Protein AF-A0A223N2Q9-F1 (afdb_monomer)

Nearest PDB structures (foldseek):
  8hvj-assembly1_B-2  TM=3.107E-01  e=7.982E-01  Escherichia coli K-12
  9crw-assembly1_H  TM=2.258E-01  e=4.228E+00  Candida albicans

pLDDT: mean 88.9, std 12.84, range [45.03, 98.38]

Mean predicted aligned error: 8.82 Å

Organism: NCBI:txid2025808

Secondary structure (DSSP, 8-state):
-HHHHHHTT-S-------------PPPP--HHHHHHHHHHHHHHHHHHHHT--HHHHHHHHHHHHHHHHHHHHHHHHHTTT-TTGGGS-HHHHHHHHHHHHHHS--SSHHHHHHHHTTHHHHHHHHHHHHHHHH-TT--S--GGG-HHHHHHHHHH-HHHHHHTGGG---HHHHHHHHHHHHHHHHHHHHHHHHTTS--

Structure (mmCIF, N/CA/C/O backbone):
data_AF-A0A223N2Q9-F1
#
_entry.id   AF-A0A223N2Q9-F1
#
loop_
_atom_site.group_PDB
_atom_site.id
_atom_site.type_symbol
_atom_site.label_atom_id
_atom_site.label_alt_id
_atom_site.label_comp_id
_atom_site.label_asym_id
_atom_site.label_entity_id
_atom_site.label_seq_id
_atom_site.pdbx_PDB_ins_code
_atom_site.Cartn_x
_atom_site.Cartn_y
_atom_site.Cartn_z
_atom_site.occupancy
_atom_site.B_iso_or_equiv
_atom_site.auth_seq_id
_atom_site.auth_comp_id
_atom_site.auth_asym_id
_atom_site.auth_atom_id
_atom_site.pdbx_PDB_model_num
ATOM 1 N N . MET A 1 1 ? -23.444 23.560 -6.588 1.00 45.22 1 MET A N 1
ATOM 2 C CA . MET A 1 1 ? -24.417 22.911 -7.496 1.00 45.22 1 MET A CA 1
ATOM 3 C C . MET A 1 1 ? -23.926 21.561 -8.030 1.00 45.22 1 MET A C 1
ATOM 5 O O . MET A 1 1 ? -24.665 20.594 -7.907 1.00 45.22 1 MET A O 1
ATOM 9 N N . GLU A 1 2 ? -22.678 21.431 -8.502 1.00 48.25 2 GLU A N 1
ATOM 10 C CA . GLU A 1 2 ? -22.107 20.150 -8.992 1.00 48.25 2 GLU A CA 1
ATOM 11 C C . GLU A 1 2 ? -22.189 18.969 -8.005 1.00 48.25 2 GLU A C 1
ATOM 13 O O . GLU A 1 2 ? -22.530 17.854 -8.393 1.00 48.25 2 GLU A O 1
ATOM 18 N N . LYS A 1 3 ? -21.930 19.201 -6.708 1.00 53.66 3 LYS A N 1
ATOM 19 C CA . LYS A 1 3 ? -21.987 18.142 -5.679 1.00 53.66 3 LYS A CA 1
ATOM 20 C C . LYS A 1 3 ? -23.394 17.564 -5.464 1.00 53.66 3 LYS A C 1
ATOM 22 O O . LYS A 1 3 ? -23.512 16.409 -5.071 1.00 53.66 3 LYS A O 1
ATOM 27 N N . LEU A 1 4 ? -24.442 18.350 -5.725 1.00 54.34 4 LEU A N 1
ATOM 28 C CA . LEU A 1 4 ? -25.839 17.909 -5.635 1.00 54.34 4 LEU A CA 1
ATOM 29 C C . LEU A 1 4 ? -26.234 17.101 -6.878 1.00 54.34 4 LEU A C 1
ATOM 31 O O . LEU A 1 4 ? -26.811 16.030 -6.742 1.00 54.34 4 LEU A O 1
ATOM 35 N N . LEU A 1 5 ? -25.823 17.540 -8.070 1.00 52.84 5 LEU A N 1
ATOM 36 C CA . LEU A 1 5 ? -26.114 16.863 -9.342 1.00 52.84 5 LEU A CA 1
ATOM 37 C C . LEU A 1 5 ? -25.435 15.486 -9.467 1.00 52.84 5 LEU A C 1
ATOM 39 O O . LEU A 1 5 ? -26.022 14.557 -10.022 1.00 52.84 5 LEU A O 1
ATOM 43 N N . ASN A 1 6 ? -24.250 15.315 -8.869 1.00 54.44 6 ASN A N 1
ATOM 44 C CA . ASN A 1 6 ? -23.588 14.008 -8.761 1.00 54.44 6 ASN A CA 1
ATOM 45 C C . ASN A 1 6 ? -24.355 13.008 -7.879 1.00 54.44 6 ASN A C 1
ATOM 47 O O . ASN A 1 6 ? -24.295 11.806 -8.128 1.00 54.44 6 ASN A O 1
ATOM 51 N N . LYS A 1 7 ? -25.096 13.484 -6.869 1.00 54.53 7 LYS A N 1
ATOM 52 C CA . LYS A 1 7 ? -25.860 12.629 -5.944 1.00 54.53 7 LYS A CA 1
ATOM 53 C C . LYS A 1 7 ? -27.140 12.066 -6.581 1.00 54.53 7 LYS A C 1
ATOM 55 O O . LYS A 1 7 ? -27.633 11.041 -6.129 1.00 54.53 7 LYS A O 1
ATOM 60 N N . PHE A 1 8 ? -27.631 12.703 -7.647 1.00 57.31 8 PHE A N 1
ATOM 61 C CA . PHE A 1 8 ? -28.830 12.308 -8.398 1.00 57.31 8 PHE A CA 1
ATOM 62 C C . PHE A 1 8 ? -28.525 11.615 -9.742 1.00 57.31 8 PHE A C 1
ATOM 64 O O . PHE A 1 8 ? -29.425 11.431 -10.553 1.00 57.31 8 PHE A O 1
ATOM 71 N N . GLY A 1 9 ? -27.270 11.227 -10.006 1.00 45.97 9 GLY A N 1
ATOM 72 C CA . GLY A 1 9 ? -26.923 10.421 -11.187 1.00 45.97 9 GLY A CA 1
ATOM 73 C C . GLY A 1 9 ? -26.957 11.158 -12.534 1.00 45.97 9 GLY A C 1
ATOM 74 O O . GLY A 1 9 ? -26.926 10.509 -13.576 1.00 45.97 9 GLY A O 1
ATOM 75 N N . TYR A 1 10 ? -26.982 12.498 -12.541 1.00 54.66 10 TYR A N 1
ATOM 76 C CA . TYR A 1 10 ? -27.079 13.298 -13.774 1.00 54.66 10 TYR A CA 1
ATOM 77 C C . TYR A 1 10 ? -25.773 13.402 -14.577 1.00 54.66 10 TYR A C 1
ATOM 79 O O . TYR A 1 10 ? -25.805 13.793 -15.745 1.00 54.66 10 TYR A O 1
ATOM 87 N N . TYR A 1 11 ? -24.626 13.000 -14.019 1.00 45.03 11 TYR A N 1
ATOM 88 C CA . TYR A 1 11 ? -23.431 12.765 -14.829 1.00 45.03 11 TYR A CA 1
ATOM 89 C C . TYR A 1 11 ? -23.514 11.373 -15.448 1.00 45.03 11 TYR A C 1
ATOM 91 O O . TYR A 1 11 ? -23.158 10.365 -14.834 1.00 45.03 11 TYR A O 1
ATOM 99 N N . LYS A 1 12 ? -23.987 11.339 -16.700 1.00 51.25 12 LYS A N 1
ATOM 100 C CA . LYS A 1 12 ? -23.839 10.198 -17.608 1.00 51.25 12 LYS A CA 1
ATOM 101 C C . LYS A 1 12 ? -22.423 9.634 -17.457 1.00 51.25 12 LYS A C 1
ATOM 103 O O . LYS A 1 12 ? -21.447 10.377 -17.583 1.00 51.25 12 LYS A O 1
ATOM 108 N N . ARG A 1 13 ? -22.312 8.319 -17.208 1.00 53.84 13 ARG A N 1
ATOM 109 C CA . ARG A 1 13 ? -21.060 7.567 -17.408 1.00 53.84 13 ARG A CA 1
ATOM 110 C C . ARG A 1 13 ? -20.423 8.083 -18.698 1.00 53.84 13 ARG A C 1
ATOM 112 O O . ARG A 1 13 ? -21.134 8.162 -19.702 1.00 53.84 13 ARG A O 1
ATOM 119 N N . LYS A 1 14 ? -19.130 8.445 -18.671 1.00 54.06 14 LYS A N 1
ATOM 120 C CA . LYS A 1 14 ? -18.395 8.765 -19.905 1.00 54.06 14 LYS A CA 1
ATOM 121 C C . LYS A 1 14 ? -18.756 7.678 -20.923 1.00 54.06 14 LYS A C 1
ATOM 123 O O . LYS A 1 14 ? -18.627 6.501 -20.564 1.00 54.06 14 LYS A O 1
ATOM 128 N N . PRO A 1 15 ? -19.294 8.032 -22.104 1.00 54.19 15 PRO A N 1
ATOM 129 C CA . PRO A 1 15 ? -19.690 7.031 -23.077 1.00 54.19 15 PRO A CA 1
ATOM 130 C C . PRO A 1 15 ? -18.483 6.129 -23.314 1.00 54.19 15 PRO A C 1
ATOM 132 O O . PRO A 1 15 ? -17.364 6.627 -23.477 1.00 54.19 15 PRO A O 1
ATOM 135 N N . LYS A 1 16 ? -18.687 4.806 -23.245 1.00 59.91 16 LYS A N 1
ATOM 136 C CA . LYS A 1 16 ? -17.665 3.868 -23.712 1.00 59.91 16 LYS A CA 1
ATOM 137 C C . LYS A 1 16 ? -17.304 4.336 -25.116 1.00 59.91 16 LYS A C 1
ATOM 139 O O . LYS A 1 16 ? -18.195 4.543 -25.933 1.00 59.91 16 LYS A O 1
ATOM 144 N N . SER A 1 17 ? -16.023 4.599 -25.338 1.00 61.03 17 SER A N 1
ATOM 145 C CA . SER A 1 17 ? -15.511 4.940 -26.656 1.00 61.03 17 SER A CA 1
ATOM 146 C C . SER A 1 17 ? -16.042 3.910 -27.655 1.00 61.03 17 SER A C 1
ATOM 148 O O . SER A 1 17 ? -15.669 2.745 -27.575 1.00 61.03 17 SER A O 1
ATOM 150 N N . ASN A 1 18 ? -16.915 4.335 -28.573 1.00 61.72 18 ASN A N 1
ATOM 151 C CA . ASN A 1 18 ? -17.362 3.518 -29.708 1.00 61.72 18 ASN A CA 1
ATOM 152 C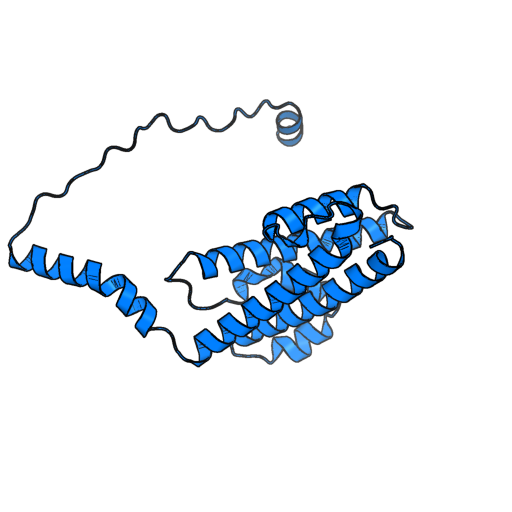 C . ASN A 1 18 ? -16.261 3.385 -30.776 1.00 61.72 18 ASN A C 1
ATOM 154 O O . ASN A 1 18 ? -16.496 2.833 -31.848 1.00 61.72 18 ASN A O 1
ATOM 158 N N . ILE A 1 19 ? -15.062 3.914 -30.507 1.00 67.38 19 ILE A N 1
ATOM 159 C CA . ILE A 1 19 ? -13.898 3.741 -31.364 1.00 67.38 19 ILE A CA 1
ATOM 160 C C . ILE A 1 19 ? -13.474 2.284 -31.228 1.00 67.38 19 ILE A C 1
ATOM 162 O O . ILE A 1 19 ? -12.896 1.884 -30.216 1.00 67.38 19 ILE A O 1
ATOM 166 N N . THR A 1 20 ? -13.785 1.499 -32.254 1.00 75.62 20 THR A N 1
ATOM 167 C CA . THR A 1 20 ? -13.130 0.210 -32.450 1.00 75.62 20 THR A CA 1
ATOM 168 C C . THR A 1 20 ? -11.661 0.521 -32.727 1.00 75.62 20 THR A C 1
ATOM 170 O O . THR A 1 20 ? -11.388 1.263 -33.674 1.00 75.62 20 THR A O 1
ATOM 173 N N . PRO A 1 21 ? -10.713 0.058 -31.898 1.00 80.19 21 PRO A N 1
ATOM 174 C CA . PRO A 1 21 ? -9.305 0.329 -32.134 1.00 80.19 21 PRO A CA 1
ATOM 175 C C . PRO A 1 21 ? -8.901 -0.304 -33.469 1.00 80.19 21 PRO A C 1
ATOM 177 O O . PRO A 1 21 ? -8.955 -1.521 -33.628 1.00 80.19 21 PRO A O 1
ATOM 180 N N . VAL A 1 22 ? -8.534 0.531 -34.440 1.00 87.31 22 VAL A N 1
ATOM 181 C CA . VAL A 1 22 ? -7.962 0.080 -35.711 1.00 87.31 22 VAL A CA 1
ATOM 182 C C . VAL A 1 22 ? -6.461 -0.063 -35.506 1.00 87.31 22 VAL A C 1
ATOM 184 O O . VAL A 1 22 ? -5.803 0.868 -35.043 1.00 87.31 22 VAL A O 1
ATOM 187 N N . ILE A 1 23 ? -5.921 -1.238 -35.822 1.00 88.25 23 ILE A N 1
ATOM 188 C CA . ILE A 1 23 ? -4.478 -1.464 -35.789 1.00 88.25 23 ILE A CA 1
ATOM 189 C C . ILE A 1 23 ? -3.868 -0.770 -37.006 1.00 88.25 23 ILE A C 1
ATOM 191 O O . ILE A 1 23 ? -4.196 -1.099 -38.144 1.00 88.25 23 ILE A O 1
ATOM 195 N N . THR A 1 24 ? -2.964 0.176 -36.768 1.00 90.12 24 THR A N 1
ATOM 196 C CA . THR A 1 24 ? -2.160 0.785 -37.830 1.00 90.12 24 THR A CA 1
ATOM 197 C C . THR A 1 24 ? -0.920 -0.066 -38.063 1.00 90.12 24 THR A C 1
ATOM 199 O O . THR A 1 24 ? -0.066 -0.184 -37.182 1.00 90.12 24 THR A O 1
ATOM 202 N N . TYR A 1 25 ? -0.812 -0.649 -39.253 1.00 90.25 25 TYR A N 1
ATOM 203 C CA . TYR A 1 25 ? 0.362 -1.412 -39.660 1.00 90.25 25 TYR A CA 1
ATOM 204 C C . TYR A 1 25 ? 1.433 -0.478 -40.222 1.00 90.25 25 TYR A C 1
ATOM 206 O O . TYR A 1 25 ? 1.132 0.526 -40.866 1.00 90.25 25 TYR A O 1
ATOM 214 N N . ARG A 1 26 ? 2.696 -0.796 -39.942 1.00 87.00 26 ARG A N 1
ATOM 215 C CA . ARG A 1 26 ? 3.852 -0.072 -40.474 1.00 87.00 26 ARG A CA 1
ATOM 216 C C . ARG A 1 26 ? 4.330 -0.798 -41.727 1.00 87.00 26 ARG A C 1
ATOM 218 O O . ARG A 1 26 ? 4.479 -2.017 -41.681 1.00 87.00 26 ARG A O 1
ATOM 225 N N . GLU A 1 27 ? 4.607 -0.060 -42.795 1.00 93.50 27 GLU A N 1
ATOM 226 C CA . GLU A 1 27 ? 5.279 -0.632 -43.963 1.00 93.50 27 GLU A CA 1
ATOM 227 C C . GLU A 1 27 ? 6.706 -1.072 -43.579 1.00 93.50 27 GLU A C 1
ATOM 229 O O . GLU A 1 27 ? 7.397 -0.324 -42.869 1.00 93.50 27 GLU A O 1
ATOM 234 N N . PRO A 1 28 ? 7.156 -2.271 -43.993 1.00 88.94 28 PRO A N 1
ATOM 235 C CA . PRO A 1 28 ? 8.532 -2.708 -43.784 1.00 88.94 28 PRO A CA 1
ATOM 236 C C . PRO A 1 28 ? 9.541 -1.731 -44.406 1.00 88.94 28 PRO A C 1
ATOM 238 O O . PRO A 1 28 ? 9.373 -1.283 -45.537 1.00 88.94 28 PRO A O 1
ATOM 241 N N . GLU A 1 29 ? 10.617 -1.419 -43.676 1.00 93.19 29 GLU A N 1
ATOM 242 C CA . GLU A 1 29 ? 11.751 -0.650 -44.212 1.00 93.19 29 GLU A CA 1
ATOM 243 C C . GLU A 1 29 ? 12.758 -1.609 -44.892 1.00 93.19 29 GLU A C 1
ATOM 245 O O . GLU A 1 29 ? 12.388 -2.699 -45.333 1.00 93.19 29 GLU A O 1
ATOM 250 N N . SER A 1 30 ? 14.047 -1.253 -44.965 1.00 96.19 30 SER A N 1
ATOM 251 C CA . SER A 1 30 ? 15.083 -2.167 -45.470 1.00 96.19 30 SER A CA 1
ATOM 252 C C . SER A 1 30 ? 15.308 -3.370 -44.532 1.00 96.19 30 SER A C 1
ATOM 254 O O . SER A 1 30 ? 15.037 -3.269 -43.326 1.0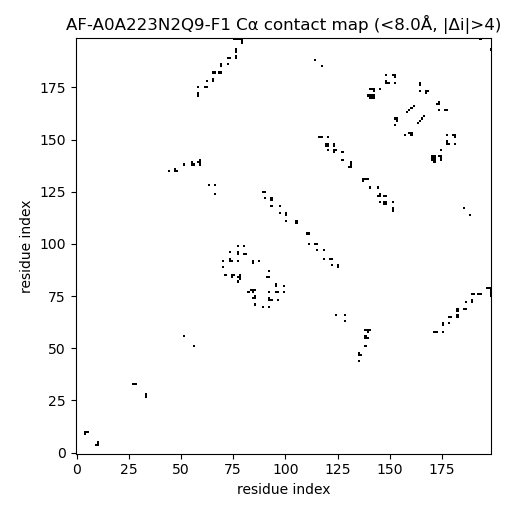0 96.19 30 SER A O 1
ATOM 256 N N . PRO A 1 31 ? 15.841 -4.503 -45.036 1.00 94.81 31 PRO A N 1
ATOM 257 C CA . PRO A 1 31 ? 16.157 -5.676 -44.217 1.00 94.81 31 PRO A CA 1
ATOM 258 C C . PRO A 1 31 ? 17.013 -5.363 -42.981 1.00 94.81 31 PRO A C 1
ATOM 260 O O . PRO A 1 31 ? 16.755 -5.891 -41.898 1.00 94.81 31 PRO A O 1
ATOM 263 N N . GLU A 1 32 ? 17.986 -4.460 -43.103 1.00 96.19 32 GLU A N 1
ATOM 264 C CA . GLU A 1 32 ? 18.889 -4.062 -42.019 1.00 96.19 32 GLU A CA 1
ATOM 265 C C . GLU A 1 32 ? 18.136 -3.294 -40.931 1.00 96.19 32 GLU A C 1
ATOM 267 O O . GLU A 1 32 ? 18.257 -3.616 -39.747 1.00 96.19 32 GLU A O 1
ATOM 272 N N . LYS A 1 33 ? 17.308 -2.317 -41.325 1.00 94.81 33 LYS A N 1
ATOM 273 C CA . LYS A 1 33 ? 16.494 -1.529 -40.391 1.00 94.81 33 LYS A CA 1
ATOM 274 C C . LYS A 1 33 ? 15.467 -2.393 -39.663 1.00 94.81 33 LYS A C 1
ATOM 276 O O . LYS A 1 33 ? 15.313 -2.273 -38.447 1.00 94.81 33 LYS A O 1
ATOM 281 N N . ASN A 1 34 ? 14.804 -3.297 -40.383 1.00 93.81 34 ASN A N 1
ATOM 282 C CA . ASN A 1 34 ? 13.846 -4.229 -39.790 1.00 93.81 34 ASN A CA 1
ATOM 283 C C . ASN A 1 34 ? 14.542 -5.188 -38.809 1.00 93.81 34 ASN A C 1
ATOM 285 O O . ASN A 1 34 ? 14.033 -5.425 -37.714 1.00 93.81 34 ASN A O 1
ATOM 289 N N . THR A 1 35 ? 15.737 -5.681 -39.156 1.00 95.06 35 THR A N 1
ATOM 290 C CA . THR A 1 35 ? 16.551 -6.539 -38.279 1.00 95.06 35 THR A CA 1
ATOM 291 C C . THR A 1 35 ? 16.984 -5.806 -37.010 1.00 95.06 35 THR A C 1
ATOM 293 O O . THR A 1 35 ? 16.899 -6.366 -35.917 1.00 95.06 35 THR A O 1
ATOM 296 N N . GLN A 1 36 ? 17.431 -4.554 -37.128 1.00 95.31 36 GLN A N 1
ATOM 297 C CA . GLN A 1 36 ? 17.830 -3.743 -35.978 1.00 95.31 36 GLN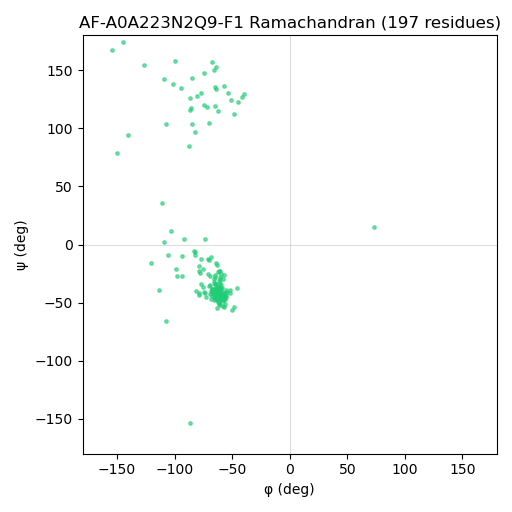 A CA 1
ATOM 298 C C . GLN A 1 36 ? 16.647 -3.493 -35.035 1.00 95.31 36 GLN A C 1
ATOM 300 O O . GLN A 1 36 ? 16.751 -3.738 -33.834 1.00 95.31 36 GLN A O 1
ATOM 305 N N . ARG A 1 37 ? 15.489 -3.115 -35.583 1.00 92.81 37 ARG A N 1
ATOM 306 C CA . ARG A 1 37 ? 14.265 -2.913 -34.800 1.00 92.81 37 ARG A CA 1
ATOM 307 C C . ARG A 1 37 ? 13.808 -4.192 -34.099 1.00 92.81 37 ARG A C 1
ATOM 309 O O . ARG A 1 37 ? 13.397 -4.145 -32.944 1.00 92.81 37 ARG A O 1
ATOM 316 N N . LEU A 1 38 ? 13.884 -5.339 -34.776 1.00 92.81 38 LEU A N 1
ATOM 317 C CA . LEU A 1 38 ? 13.568 -6.627 -34.161 1.00 92.81 38 LEU A CA 1
ATOM 318 C C . LEU A 1 38 ? 14.483 -6.899 -32.961 1.00 92.81 38 LEU A C 1
ATOM 320 O O . LEU A 1 38 ? 13.993 -7.275 -31.899 1.00 92.81 38 LEU A O 1
ATOM 324 N N . LYS A 1 39 ? 15.794 -6.664 -33.103 1.00 93.69 39 LYS A N 1
ATOM 325 C CA . LYS A 1 39 ? 16.750 -6.803 -31.994 1.00 93.69 39 LYS A CA 1
ATOM 326 C C . LYS A 1 39 ? 16.405 -5.882 -30.826 1.00 93.69 39 LYS A C 1
ATOM 328 O O . LYS A 1 39 ? 16.468 -6.333 -29.690 1.00 93.69 39 LYS A O 1
ATOM 333 N N . GLU A 1 40 ? 16.024 -4.635 -31.088 1.00 91.88 40 GLU A N 1
ATOM 334 C CA . GLU A 1 40 ? 15.630 -3.673 -30.049 1.00 91.88 40 GLU A CA 1
ATOM 335 C C . GLU A 1 40 ? 14.387 -4.134 -29.283 1.00 91.88 40 GLU A C 1
ATOM 337 O O . GLU A 1 40 ? 14.426 -4.200 -28.056 1.00 91.88 40 GLU A O 1
ATOM 342 N N . ILE A 1 41 ? 13.329 -4.540 -29.994 1.00 89.94 41 ILE A N 1
ATOM 343 C CA . ILE A 1 41 ? 12.082 -5.037 -29.387 1.00 89.94 41 ILE A CA 1
ATOM 344 C C . ILE A 1 41 ? 12.348 -6.297 -28.551 1.00 89.94 41 ILE A C 1
ATOM 346 O O . ILE A 1 41 ? 11.857 -6.424 -27.433 1.00 89.94 41 ILE A O 1
ATOM 350 N N . VAL A 1 42 ? 13.154 -7.229 -29.068 1.00 87.81 42 VAL A N 1
ATOM 351 C CA . VAL A 1 42 ? 13.498 -8.470 -28.354 1.00 87.81 42 VAL A CA 1
ATOM 352 C C . VAL A 1 42 ? 14.396 -8.194 -27.142 1.00 87.81 42 VAL A C 1
ATOM 354 O O . VAL A 1 42 ? 14.282 -8.867 -26.116 1.00 87.81 42 VAL A O 1
ATOM 357 N N . ALA A 1 43 ? 15.296 -7.214 -27.233 1.00 86.38 43 ALA A N 1
ATOM 358 C CA . ALA A 1 43 ? 16.217 -6.871 -26.154 1.00 86.38 43 ALA A CA 1
ATOM 359 C C . ALA A 1 43 ? 15.574 -6.030 -25.043 1.00 86.38 43 ALA A C 1
ATOM 361 O O . ALA A 1 43 ? 16.088 -6.049 -23.925 1.00 86.38 43 ALA A O 1
ATOM 362 N N . GLU A 1 44 ? 14.477 -5.317 -25.315 1.00 82.50 44 GLU A N 1
ATOM 363 C CA . GLU A 1 44 ? 13.857 -4.357 -24.394 1.00 82.50 44 GLU A CA 1
ATOM 364 C C . GLU A 1 44 ? 13.640 -4.949 -22.991 1.00 82.50 44 GLU A C 1
ATOM 366 O O . GLU A 1 44 ? 14.206 -4.453 -22.016 1.00 82.50 44 GLU A O 1
ATOM 371 N N . GLY A 1 45 ? 12.923 -6.073 -22.882 1.00 75.94 45 GLY A N 1
ATOM 372 C CA . GLY A 1 45 ? 12.672 -6.735 -21.594 1.00 75.94 45 GLY A CA 1
ATOM 373 C C . GLY A 1 45 ? 13.949 -7.187 -20.869 1.00 75.94 45 GLY A C 1
ATOM 374 O O . GLY A 1 45 ? 14.060 -7.055 -19.648 1.00 75.94 45 GLY A O 1
ATOM 375 N N . ASN A 1 46 ? 14.949 -7.661 -21.617 1.00 81.75 46 ASN A N 1
ATOM 376 C CA . ASN A 1 46 ? 16.233 -8.093 -21.059 1.00 81.75 46 ASN A CA 1
ATOM 377 C C . ASN A 1 46 ? 17.066 -6.918 -20.541 1.00 81.75 46 ASN A C 1
ATOM 379 O O . ASN A 1 46 ? 17.751 -7.057 -19.528 1.00 81.75 46 ASN A O 1
ATOM 383 N N . ASN A 1 47 ? 17.004 -5.764 -21.204 1.00 81.69 47 ASN A N 1
ATOM 384 C CA . ASN A 1 47 ? 17.696 -4.557 -20.761 1.00 81.69 47 ASN A CA 1
ATOM 385 C C . ASN A 1 47 ? 17.136 -4.074 -19.419 1.00 81.69 47 ASN A C 1
ATOM 387 O O . ASN A 1 47 ? 17.908 -3.781 -18.506 1.00 81.69 47 ASN A O 1
ATOM 391 N N . TRP A 1 48 ? 15.810 -4.097 -19.254 1.00 74.00 48 TRP A N 1
ATOM 392 C CA . TRP A 1 48 ? 15.163 -3.771 -17.979 1.00 74.00 48 TRP A CA 1
ATOM 393 C C . TRP A 1 48 ? 15.538 -4.744 -16.863 1.00 74.00 48 TRP A C 1
ATOM 395 O O . TRP A 1 48 ? 15.818 -4.324 -15.740 1.00 74.00 48 TRP A O 1
ATOM 405 N N . PHE A 1 49 ? 15.600 -6.043 -17.164 1.00 74.88 49 PHE A N 1
ATOM 406 C CA . PHE A 1 49 ? 16.030 -7.042 -16.189 1.00 74.88 49 PHE A CA 1
ATOM 407 C C . PHE A 1 49 ? 17.494 -6.843 -15.768 1.00 74.88 49 PHE A C 1
ATOM 409 O O . PHE A 1 49 ? 17.798 -6.855 -14.577 1.00 74.88 49 PHE A O 1
ATOM 416 N N . ARG A 1 50 ? 18.395 -6.592 -16.728 1.00 77.06 50 ARG A N 1
ATOM 417 C CA . ARG A 1 50 ? 19.827 -6.339 -16.475 1.00 77.06 50 ARG A CA 1
ATOM 418 C C . ARG A 1 50 ? 20.091 -5.054 -15.695 1.00 77.06 50 ARG A C 1
ATOM 420 O O . ARG A 1 50 ? 21.104 -4.972 -15.010 1.00 77.06 50 ARG A O 1
ATOM 427 N N . ALA A 1 51 ? 19.197 -4.071 -15.776 1.00 76.00 51 ALA A N 1
ATOM 428 C CA . ALA A 1 51 ? 19.303 -2.835 -15.005 1.00 76.00 51 ALA A CA 1
ATOM 429 C C . ALA A 1 51 ? 19.028 -3.032 -13.500 1.00 76.00 51 ALA A C 1
ATOM 431 O O . ALA A 1 51 ? 19.307 -2.137 -12.700 1.00 76.00 51 ALA A O 1
ATOM 432 N N . ARG A 1 52 ? 18.488 -4.188 -13.084 1.00 77.94 52 ARG A N 1
ATOM 433 C CA . ARG A 1 52 ? 18.232 -4.483 -11.670 1.00 77.94 52 ARG A CA 1
ATOM 434 C C . ARG A 1 52 ? 19.523 -4.850 -10.950 1.00 77.94 52 ARG A C 1
ATOM 436 O O . ARG A 1 52 ? 20.267 -5.734 -11.359 1.00 77.94 52 ARG A O 1
ATOM 443 N N . THR A 1 53 ? 19.743 -4.208 -9.811 1.00 83.12 53 THR A N 1
ATOM 444 C CA . THR A 1 53 ? 20.851 -4.508 -8.900 1.00 83.12 53 THR A CA 1
ATOM 445 C C . THR A 1 53 ? 20.374 -5.368 -7.734 1.00 83.12 53 THR A C 1
ATOM 447 O O . THR A 1 53 ? 19.194 -5.332 -7.365 1.00 83.12 53 THR A O 1
ATOM 450 N N . GLN A 1 54 ? 21.295 -6.088 -7.085 1.00 85.50 54 GLN A N 1
ATOM 451 C CA . GLN A 1 54 ? 21.004 -6.830 -5.852 1.00 85.50 54 GLN A CA 1
ATOM 452 C C . GLN A 1 54 ? 20.342 -5.935 -4.792 1.00 85.50 54 GLN A C 1
ATOM 454 O O . GLN A 1 54 ? 19.360 -6.340 -4.176 1.00 85.50 54 GLN A O 1
ATOM 459 N N . ASN A 1 55 ? 20.818 -4.695 -4.644 1.00 84.69 55 ASN A N 1
ATOM 460 C CA . ASN A 1 55 ? 20.251 -3.721 -3.713 1.00 84.69 55 ASN A CA 1
ATOM 461 C C . ASN A 1 55 ? 18.797 -3.349 -4.072 1.00 84.69 55 ASN A C 1
ATOM 463 O O . ASN A 1 55 ? 17.919 -3.359 -3.212 1.00 84.69 55 ASN A O 1
ATOM 467 N N . SER A 1 56 ? 18.507 -3.077 -5.352 1.00 81.75 56 SER A N 1
ATOM 468 C CA . SER A 1 56 ? 17.135 -2.766 -5.796 1.00 81.75 56 SER A CA 1
ATOM 469 C C . SER A 1 56 ? 16.166 -3.941 -5.602 1.00 81.75 56 SER A C 1
ATOM 471 O O . SER A 1 56 ? 15.032 -3.749 -5.156 1.00 81.75 56 SER A O 1
ATOM 473 N N . ASN A 1 57 ? 16.634 -5.170 -5.845 1.00 84.75 57 ASN A N 1
ATOM 474 C CA . ASN A 1 57 ? 15.852 -6.382 -5.618 1.00 84.75 57 ASN A CA 1
ATOM 475 C C . ASN A 1 57 ? 15.595 -6.610 -4.124 1.00 84.75 57 ASN A C 1
ATOM 477 O O . ASN A 1 57 ? 14.473 -6.939 -3.750 1.00 84.75 57 ASN A O 1
ATOM 481 N N . ALA A 1 58 ? 16.596 -6.383 -3.266 1.00 87.44 58 ALA A N 1
ATOM 482 C CA . ALA A 1 58 ? 16.447 -6.499 -1.818 1.00 87.44 58 ALA A CA 1
ATOM 483 C C . ALA A 1 58 ? 15.388 -5.525 -1.280 1.00 87.44 58 ALA A C 1
ATOM 485 O O . ALA A 1 58 ? 14.484 -5.944 -0.561 1.00 87.44 58 ALA A O 1
ATOM 486 N N . LYS A 1 59 ? 15.424 -4.253 -1.696 1.00 87.44 59 LYS A N 1
ATOM 487 C CA . LYS A 1 59 ? 14.418 -3.246 -1.306 1.00 87.44 59 LYS A CA 1
ATOM 488 C C . LYS A 1 59 ? 13.014 -3.611 -1.787 1.00 87.44 59 LYS A C 1
ATOM 490 O O . LYS A 1 59 ? 12.052 -3.507 -1.031 1.00 87.44 59 LYS A O 1
ATOM 495 N N . THR A 1 60 ? 12.900 -4.103 -3.020 1.00 87.94 60 THR A N 1
ATOM 496 C CA . THR A 1 60 ? 11.629 -4.612 -3.555 1.00 87.94 60 THR A CA 1
ATOM 497 C C . THR A 1 60 ? 11.114 -5.793 -2.726 1.00 87.94 60 THR A C 1
ATOM 499 O O . THR A 1 60 ? 9.937 -5.832 -2.374 1.00 87.94 60 THR A O 1
ATOM 502 N N . GLY A 1 61 ? 11.994 -6.722 -2.343 1.00 89.94 61 GLY A N 1
ATOM 503 C CA . GLY A 1 61 ? 11.662 -7.831 -1.449 1.00 89.94 61 GLY A CA 1
ATOM 504 C C . GLY A 1 61 ? 11.177 -7.362 -0.075 1.00 89.94 61 GLY A C 1
ATOM 505 O O . GLY A 1 61 ? 10.135 -7.820 0.387 1.00 89.94 61 GLY A O 1
ATOM 506 N N . VAL A 1 62 ? 11.872 -6.405 0.551 1.00 91.88 62 VAL A N 1
ATOM 507 C CA . VAL A 1 62 ? 11.463 -5.807 1.836 1.00 91.88 62 VAL A CA 1
ATOM 508 C C . VAL A 1 62 ? 10.066 -5.201 1.733 1.00 91.88 62 VAL A C 1
ATOM 510 O O . VAL A 1 62 ? 9.223 -5.458 2.592 1.00 91.88 62 VAL A O 1
ATOM 513 N N . PHE A 1 63 ? 9.785 -4.455 0.664 1.00 92.81 63 PHE A N 1
ATOM 514 C CA . PHE A 1 63 ? 8.450 -3.920 0.429 1.00 92.81 63 PHE A CA 1
ATOM 515 C C . PHE A 1 63 ? 7.383 -5.010 0.366 1.00 92.81 63 PHE A C 1
ATOM 517 O O . PHE A 1 63 ? 6.395 -4.932 1.096 1.00 92.81 63 PHE A O 1
ATOM 524 N N . PHE A 1 64 ? 7.567 -6.021 -0.487 1.00 93.19 64 PHE A N 1
ATOM 525 C CA . PHE A 1 64 ? 6.578 -7.088 -0.626 1.00 93.19 64 PHE A CA 1
ATOM 526 C C . PHE A 1 64 ? 6.370 -7.833 0.694 1.00 93.19 64 PHE A C 1
ATOM 528 O O . PHE A 1 64 ? 5.228 -8.127 1.031 1.00 93.19 64 PHE A O 1
ATOM 535 N N . SER A 1 65 ? 7.422 -8.044 1.486 1.00 95.00 65 SER A N 1
ATOM 536 C CA . SER A 1 65 ? 7.307 -8.612 2.833 1.00 95.00 65 SER A CA 1
ATOM 537 C C . SER A 1 65 ? 6.443 -7.750 3.761 1.00 95.00 65 SER A C 1
ATOM 539 O O . SER A 1 65 ? 5.565 -8.280 4.439 1.00 95.00 65 SER A O 1
ATOM 541 N N . ILE A 1 66 ? 6.619 -6.423 3.760 1.00 95.50 66 ILE A N 1
ATOM 542 C CA . ILE A 1 66 ? 5.771 -5.507 4.546 1.00 95.50 66 ILE A CA 1
ATOM 543 C C . ILE A 1 66 ? 4.311 -5.580 4.074 1.00 95.50 66 ILE A C 1
ATOM 545 O O . ILE A 1 66 ? 3.399 -5.646 4.898 1.00 95.50 66 ILE A O 1
ATOM 549 N N . VAL A 1 67 ? 4.073 -5.607 2.758 1.00 95.50 67 VAL A N 1
ATOM 550 C CA . VAL A 1 67 ? 2.715 -5.729 2.203 1.00 95.50 67 VAL A CA 1
ATOM 551 C C . VAL A 1 67 ? 2.071 -7.055 2.597 1.00 95.50 67 VAL A C 1
ATOM 553 O O . VAL A 1 67 ? 0.916 -7.058 3.011 1.00 95.50 67 VAL A O 1
ATOM 556 N N . LEU A 1 68 ? 2.809 -8.166 2.538 1.00 95.44 68 LEU A N 1
ATOM 557 C CA . LEU A 1 68 ? 2.320 -9.478 2.962 1.00 95.44 68 LEU A CA 1
ATOM 558 C C . LEU A 1 68 ? 1.953 -9.500 4.450 1.00 95.44 68 LEU A C 1
ATOM 560 O O . LEU A 1 68 ? 0.944 -10.097 4.816 1.00 95.44 68 LEU A O 1
ATOM 564 N N . LEU A 1 69 ? 2.715 -8.811 5.305 1.00 96.06 69 LEU A N 1
ATOM 565 C CA . LEU A 1 69 ? 2.375 -8.664 6.723 1.00 96.06 69 LEU A CA 1
ATOM 566 C C . LEU A 1 69 ? 1.080 -7.864 6.917 1.00 96.06 69 LEU A C 1
ATOM 568 O O . LEU A 1 69 ? 0.213 -8.287 7.678 1.00 96.06 69 LEU A O 1
ATOM 572 N N . ILE A 1 70 ? 0.914 -6.748 6.200 1.00 96.94 70 ILE A N 1
ATOM 573 C CA . ILE A 1 70 ? -0.331 -5.963 6.211 1.00 96.94 70 ILE A CA 1
ATOM 574 C C . ILE A 1 70 ? -1.512 -6.824 5.742 1.00 96.94 70 ILE A C 1
ATOM 576 O O . ILE A 1 70 ? -2.562 -6.833 6.383 1.00 96.94 70 ILE A O 1
ATOM 580 N N . GLU A 1 71 ? -1.341 -7.577 4.652 1.00 96.44 71 GLU A N 1
ATOM 581 C CA . GLU A 1 71 ? -2.358 -8.496 4.136 1.00 96.44 71 GLU A CA 1
ATOM 582 C C . GLU A 1 71 ? -2.717 -9.584 5.141 1.00 96.44 71 GLU A C 1
ATOM 584 O O . GLU A 1 71 ? -3.896 -9.874 5.321 1.00 96.44 71 GLU A O 1
ATOM 589 N N . HIS A 1 72 ? -1.725 -10.158 5.817 1.00 95.75 72 HIS A N 1
ATOM 590 C CA . HIS A 1 72 ? -1.946 -11.166 6.843 1.00 95.75 72 HIS A CA 1
ATOM 591 C C . HIS A 1 72 ? -2.770 -10.608 8.012 1.00 95.75 72 HIS A C 1
ATOM 593 O O . HIS A 1 72 ? -3.724 -11.252 8.446 1.00 95.75 72 HIS A O 1
ATOM 599 N N . LYS A 1 73 ? -2.452 -9.396 8.488 1.00 95.94 73 LYS A N 1
ATOM 600 C CA . LYS A 1 73 ? -3.204 -8.744 9.572 1.00 95.94 73 LYS A CA 1
ATOM 601 C C . LYS A 1 73 ? -4.629 -8.382 9.158 1.00 95.94 73 LYS A C 1
ATOM 603 O O . LYS A 1 73 ? -5.549 -8.592 9.941 1.00 95.94 73 LYS A O 1
ATOM 608 N N . LEU A 1 74 ? -4.819 -7.910 7.923 1.00 97.38 74 LEU A N 1
ATOM 609 C CA . LEU A 1 74 ? -6.149 -7.716 7.343 1.00 97.38 74 LEU A CA 1
ATOM 610 C C . LEU A 1 74 ? -6.935 -9.024 7.328 1.00 97.38 74 LEU A C 1
ATOM 612 O O . LEU A 1 74 ? -8.047 -9.053 7.836 1.00 97.38 74 LEU A O 1
ATOM 616 N N . SER A 1 75 ? -6.367 -10.101 6.777 1.00 96.62 75 SER A N 1
ATOM 617 C CA . SER A 1 75 ? -7.050 -11.395 6.732 1.00 96.62 75 SER A CA 1
ATOM 618 C C . SER A 1 75 ? -7.482 -11.839 8.117 1.00 96.62 75 SER A C 1
ATOM 620 O O . SER A 1 75 ? -8.618 -12.254 8.273 1.00 96.62 75 SER A O 1
ATOM 622 N N . HIS A 1 76 ? -6.592 -11.717 9.105 1.00 95.50 76 HIS A N 1
ATOM 623 C CA . HIS A 1 76 ? -6.868 -12.164 10.461 1.00 95.50 76 HIS A CA 1
ATOM 624 C C . HIS A 1 76 ? -8.055 -11.441 11.098 1.00 95.50 76 HIS A C 1
ATOM 626 O O . HIS A 1 76 ? -8.897 -12.113 11.666 1.00 95.50 76 HIS A O 1
ATOM 632 N N . LEU A 1 77 ? -8.153 -10.111 10.982 1.00 97.31 77 LEU A N 1
ATOM 633 C CA . LEU A 1 77 ? -9.319 -9.391 11.508 1.00 97.31 77 LEU A CA 1
ATOM 634 C C . LEU A 1 77 ? -10.590 -9.735 10.723 1.00 97.31 77 LEU A C 1
ATOM 636 O O . LEU A 1 77 ? -11.667 -9.836 11.293 1.00 97.31 77 LEU A O 1
ATOM 640 N N . LEU A 1 78 ? -10.489 -9.842 9.399 1.00 97.56 78 LEU A N 1
ATOM 641 C CA . LEU A 1 78 ? -11.659 -9.857 8.522 1.00 97.56 78 LEU A CA 1
ATOM 642 C C . LEU A 1 78 ? -12.329 -11.232 8.392 1.00 97.56 78 LEU A C 1
ATOM 644 O O . LEU A 1 78 ? -13.402 -11.291 7.789 1.00 97.56 78 LEU A O 1
ATOM 648 N N . THR A 1 79 ? -1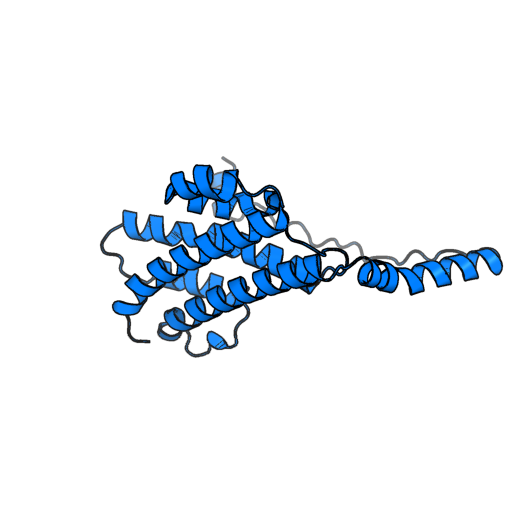1.761 -12.303 8.964 1.00 96.19 79 THR A N 1
ATOM 649 C CA . THR A 1 79 ? -12.418 -13.625 9.020 1.00 96.19 79 THR A CA 1
ATOM 650 C C . THR A 1 79 ? -13.765 -13.569 9.730 1.00 96.19 79 THR A C 1
ATOM 652 O O . THR A 1 79 ? -14.680 -14.284 9.331 1.00 96.19 79 THR A O 1
ATOM 655 N N . CYS A 1 80 ? -13.929 -12.650 10.689 1.00 93.94 80 CYS A N 1
ATOM 656 C CA . CYS A 1 80 ? -15.193 -12.427 11.395 1.00 93.94 80 CYS A CA 1
ATOM 657 C C . CYS A 1 80 ? -16.341 -11.930 10.493 1.00 93.94 80 CYS A C 1
ATOM 659 O O . CYS A 1 80 ? -17.504 -11.975 10.887 1.00 93.94 80 CYS A O 1
ATOM 661 N N . ILE A 1 81 ? -16.038 -11.447 9.281 1.00 94.31 81 ILE A N 1
ATOM 662 C CA . ILE A 1 81 ? -17.031 -10.978 8.297 1.00 94.31 81 ILE A CA 1
ATOM 663 C C . ILE A 1 81 ? -17.066 -11.872 7.062 1.00 94.31 81 ILE A C 1
ATOM 665 O O . ILE A 1 81 ? -18.128 -12.080 6.476 1.00 94.31 81 ILE A O 1
ATOM 669 N N . ASP A 1 82 ? -15.904 -12.335 6.617 1.00 95.56 82 ASP A N 1
ATOM 670 C CA . ASP A 1 82 ? -15.730 -13.086 5.379 1.00 95.56 82 ASP A CA 1
ATOM 671 C C . ASP A 1 82 ? -14.709 -14.209 5.643 1.00 95.56 82 ASP A C 1
ATOM 673 O O . ASP A 1 82 ? -13.502 -13.962 5.581 1.00 95.56 82 ASP A O 1
ATOM 677 N N . PRO A 1 83 ? -15.158 -15.435 5.980 1.00 93.31 83 PRO A N 1
ATOM 678 C CA . PRO A 1 83 ? -14.268 -16.550 6.322 1.00 93.31 83 PRO A CA 1
ATOM 679 C C . PRO A 1 83 ? -13.257 -16.904 5.219 1.00 93.31 83 PRO A C 1
ATOM 681 O O . PRO A 1 83 ? -12.153 -17.365 5.511 1.00 93.31 83 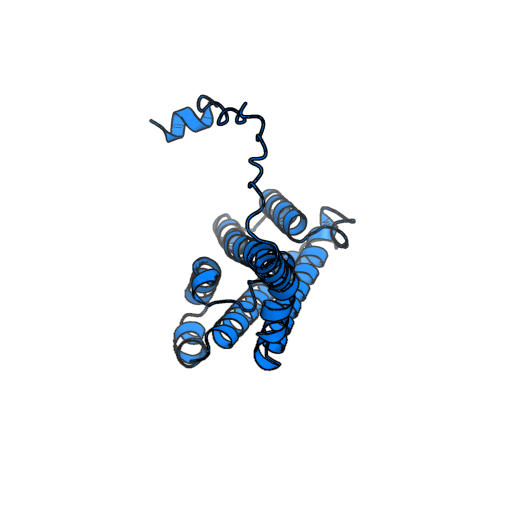PRO A O 1
ATOM 684 N N . ASP A 1 84 ? -13.590 -16.617 3.957 1.00 95.25 84 ASP A N 1
ATOM 685 C CA . ASP A 1 84 ? -12.755 -16.904 2.785 1.00 95.25 84 ASP A CA 1
ATOM 686 C C . ASP A 1 84 ? -11.827 -15.728 2.407 1.00 95.25 84 ASP A C 1
ATOM 688 O O . ASP A 1 84 ? -11.096 -15.772 1.409 1.00 95.25 84 ASP A O 1
ATOM 692 N N . ILE A 1 85 ? -11.794 -14.654 3.210 1.00 96.19 85 ILE A N 1
ATOM 693 C CA . ILE A 1 85 ? -11.032 -13.430 2.909 1.00 96.19 85 ILE A CA 1
ATOM 694 C C . ILE A 1 85 ? -9.524 -13.662 2.770 1.00 96.19 85 ILE A C 1
ATOM 696 O O . ILE A 1 85 ? -8.824 -12.874 2.124 1.00 96.19 85 ILE A O 1
ATOM 700 N N . LYS A 1 86 ? -9.006 -14.744 3.356 1.00 93.88 86 LYS A N 1
ATOM 701 C CA . LYS A 1 86 ? -7.582 -15.086 3.328 1.00 93.88 86 LYS A CA 1
ATOM 702 C C . LYS A 1 86 ? -7.051 -15.227 1.899 1.00 93.88 86 LYS A C 1
ATOM 704 O O . LYS A 1 86 ? -5.986 -14.681 1.601 1.00 93.88 86 LYS A O 1
ATOM 709 N N . GLU A 1 87 ? -7.833 -15.860 1.027 1.00 93.88 87 GLU A N 1
ATOM 710 C CA . GLU A 1 87 ? -7.486 -16.133 -0.375 1.00 93.88 87 GLU A CA 1
ATOM 711 C C . GLU A 1 87 ? -7.756 -14.934 -1.300 1.00 93.88 87 GLU A C 1
ATOM 713 O O . GLU A 1 87 ? -7.354 -14.903 -2.464 1.00 93.88 87 GLU A O 1
ATOM 718 N N . SER A 1 88 ? -8.428 -13.901 -0.790 1.00 95.25 88 SER A N 1
ATOM 719 C CA . SER A 1 88 ? -8.772 -12.719 -1.573 1.00 95.25 88 SER A CA 1
ATOM 720 C C . SER A 1 88 ? -7.566 -11.818 -1.831 1.00 95.25 88 SER A C 1
ATOM 722 O O . SER A 1 88 ? -6.700 -11.635 -0.983 1.00 95.25 88 SER A O 1
ATOM 724 N N . MET A 1 89 ? -7.533 -11.139 -2.976 1.00 94.06 89 MET A N 1
ATOM 725 C CA . MET A 1 89 ? -6.503 -10.131 -3.269 1.00 94.06 89 MET A CA 1
ATOM 726 C C . MET A 1 89 ? -6.589 -8.926 -2.313 1.00 94.06 89 MET A C 1
ATOM 728 O O . MET A 1 89 ? -7.682 -8.550 -1.885 1.00 94.06 89 MET A O 1
ATOM 732 N N . LEU A 1 90 ? -5.464 -8.234 -2.071 1.00 95.44 90 LEU A N 1
ATOM 733 C CA . LEU A 1 90 ? -5.386 -7.027 -1.223 1.00 95.44 90 LEU A CA 1
ATOM 734 C C . LEU A 1 90 ? -6.503 -6.001 -1.493 1.00 95.44 90 LEU A C 1
ATOM 736 O O . LEU A 1 90 ? -7.028 -5.396 -0.565 1.00 95.44 90 LEU A O 1
ATOM 740 N N . GLY A 1 91 ? -6.904 -5.810 -2.755 1.00 96.12 91 GLY A N 1
ATOM 741 C CA . GLY A 1 91 ? -8.015 -4.915 -3.101 1.00 96.12 91 GLY A CA 1
ATOM 742 C C . GLY A 1 91 ? -9.331 -5.292 -2.415 1.00 96.12 91 GLY A C 1
ATOM 743 O O . GLY A 1 91 ? -9.942 -4.440 -1.778 1.00 96.12 91 GLY A O 1
ATOM 744 N N . LYS A 1 92 ? -9.709 -6.571 -2.482 1.00 97.06 92 LYS A N 1
ATOM 745 C CA . LYS A 1 92 ? -10.910 -7.105 -1.834 1.00 97.06 92 LYS A CA 1
ATOM 746 C C . LYS A 1 92 ? -10.779 -7.065 -0.310 1.00 97.06 92 LYS A C 1
ATOM 748 O O . LYS A 1 92 ? -11.733 -6.671 0.346 1.00 97.06 92 LYS A O 1
ATOM 753 N N . LYS A 1 93 ? -9.592 -7.345 0.246 1.00 98.12 93 LYS A N 1
ATOM 754 C CA . LYS A 1 93 ? -9.313 -7.181 1.687 1.00 98.12 93 LYS A CA 1
ATOM 755 C C . LYS A 1 93 ? -9.565 -5.743 2.169 1.00 98.12 93 LYS A C 1
ATOM 757 O O . LYS A 1 93 ? -10.210 -5.542 3.191 1.00 98.12 93 LYS A O 1
ATOM 762 N N . ILE A 1 94 ? -9.122 -4.733 1.414 1.00 98.12 94 ILE A N 1
ATOM 763 C CA . ILE A 1 94 ? -9.368 -3.315 1.742 1.00 98.12 94 ILE A CA 1
ATOM 764 C C . ILE A 1 94 ? -10.862 -2.971 1.655 1.00 98.12 94 ILE A C 1
ATOM 766 O O . ILE A 1 94 ? -11.379 -2.251 2.511 1.00 98.12 94 ILE A O 1
ATOM 770 N N . ASP A 1 95 ? -11.567 -3.483 0.646 1.00 97.88 95 ASP A N 1
ATOM 771 C CA . ASP A 1 95 ? -13.011 -3.265 0.518 1.00 97.88 95 ASP A CA 1
ATOM 772 C C . ASP A 1 95 ? -13.784 -3.925 1.673 1.00 97.88 95 ASP A C 1
ATOM 774 O O . ASP A 1 95 ? -14.690 -3.310 2.238 1.00 97.88 95 ASP A O 1
ATOM 778 N N . THR A 1 96 ? -13.385 -5.129 2.090 1.00 97.81 96 THR A N 1
ATOM 779 C CA . THR A 1 96 ? -13.949 -5.810 3.263 1.00 97.81 96 THR A CA 1
ATOM 780 C C . THR A 1 96 ? -13.617 -5.060 4.560 1.00 97.81 96 THR A C 1
ATOM 782 O O . THR A 1 96 ? -14.514 -4.881 5.378 1.00 97.81 96 THR A O 1
ATOM 785 N N . LEU A 1 97 ? -12.411 -4.493 4.722 1.00 98.31 97 LEU A N 1
ATOM 786 C CA . LEU A 1 97 ? -12.096 -3.596 5.849 1.00 98.31 97 LEU A CA 1
ATOM 787 C C . LEU A 1 97 ? -13.008 -2.364 5.871 1.00 98.31 97 LEU A C 1
ATOM 789 O O . LEU A 1 97 ? -13.478 -1.942 6.922 1.00 98.31 97 LEU A O 1
ATOM 793 N N . LYS A 1 98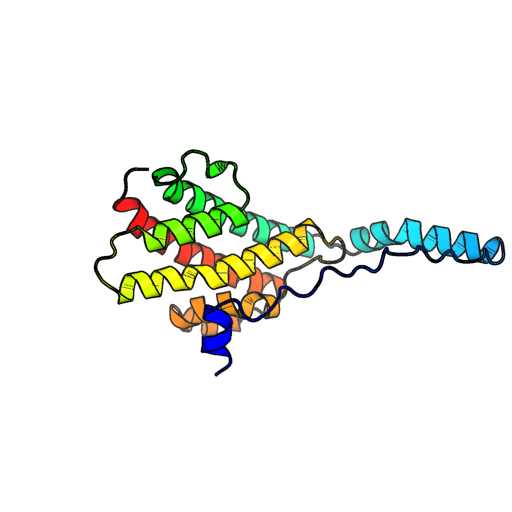 ? -13.307 -1.774 4.713 1.00 98.00 98 LYS A N 1
ATOM 794 C CA . LYS A 1 98 ? -14.256 -0.658 4.647 1.00 98.00 98 LYS A CA 1
ATOM 795 C C . LYS A 1 98 ? -15.654 -1.077 5.117 1.00 98.00 98 LYS A C 1
ATOM 797 O O . LYS A 1 98 ? -16.317 -0.284 5.787 1.00 98.00 98 LYS A O 1
ATOM 802 N N . SER A 1 99 ? -16.098 -2.287 4.776 1.00 97.31 99 SER A N 1
ATOM 803 C CA . SER A 1 99 ? -17.352 -2.857 5.283 1.00 97.31 99 SER A CA 1
ATOM 804 C C . SER A 1 99 ? -17.294 -3.086 6.791 1.00 97.31 99 SER A C 1
ATOM 806 O O . SER A 1 99 ? -18.190 -2.606 7.482 1.00 97.31 99 SER A O 1
ATOM 808 N N . PHE A 1 100 ? -16.210 -3.688 7.294 1.00 97.38 100 PHE A N 1
ATOM 809 C CA . PHE A 1 100 ? -15.934 -3.867 8.723 1.00 97.38 100 PHE A CA 1
ATOM 810 C C . PHE A 1 100 ? -16.131 -2.561 9.492 1.00 97.38 100 PHE A C 1
ATOM 812 O O . PHE A 1 100 ? -16.963 -2.473 10.384 1.00 97.38 100 PHE A O 1
ATOM 819 N N . ILE A 1 101 ? -15.466 -1.489 9.060 1.00 97.00 101 ILE A N 1
ATOM 820 C CA . ILE A 1 101 ? -15.538 -0.181 9.721 1.00 97.00 101 ILE A CA 1
ATOM 821 C C . ILE A 1 101 ? -16.963 0.389 9.737 1.00 97.00 101 ILE A C 1
ATOM 823 O O . ILE A 1 101 ? -17.322 1.194 10.599 1.00 97.00 101 ILE A O 1
ATOM 827 N N . ASN A 1 102 ? -17.788 0.056 8.747 1.00 95.94 102 ASN A N 1
ATOM 828 C CA . ASN A 1 102 ? -19.151 0.565 8.704 1.00 95.94 102 ASN A CA 1
ATOM 829 C C . ASN A 1 102 ? -20.060 -0.138 9.705 1.00 95.94 102 ASN A C 1
ATOM 831 O O . ASN A 1 102 ? -20.890 0.567 10.281 1.00 95.94 102 ASN A O 1
ATOM 835 N N . ILE A 1 103 ? -19.868 -1.442 9.915 1.00 95.75 103 ILE A N 1
ATOM 836 C CA . ILE A 1 103 ? -20.715 -2.272 10.778 1.00 95.75 103 ILE A CA 1
ATOM 837 C C . ILE A 1 103 ? -20.195 -2.392 12.214 1.00 95.75 103 ILE A C 1
ATOM 839 O O . ILE A 1 103 ? -21.004 -2.568 13.111 1.00 95.75 103 ILE A O 1
ATOM 843 N N . TYR A 1 104 ? -18.885 -2.257 12.437 1.00 96.88 104 TYR A N 1
ATOM 844 C CA . TYR A 1 104 ? -18.297 -2.308 13.773 1.00 96.88 104 TYR A CA 1
ATOM 845 C C . TYR A 1 104 ? -18.796 -1.142 14.641 1.00 96.88 104 TYR A C 1
ATOM 847 O O . TYR A 1 104 ? -18.835 0.021 14.198 1.00 96.88 104 TYR A O 1
ATOM 855 N N . GLU A 1 105 ? -19.174 -1.477 15.873 1.00 95.19 105 GLU A N 1
ATOM 856 C CA . GLU A 1 105 ? -19.660 -0.557 16.899 1.00 95.19 105 GLU A CA 1
ATOM 857 C C . GLU A 1 105 ? -18.476 0.020 17.686 1.00 95.19 105 GLU A C 1
ATOM 859 O O . GLU A 1 105 ? -18.081 -0.492 18.725 1.00 95.19 105 GLU A O 1
ATOM 864 N N . PHE A 1 106 ? -17.884 1.092 17.155 1.00 95.00 106 PHE A N 1
ATOM 865 C CA . PHE A 1 106 ? -16.864 1.877 17.863 1.00 95.00 106 PHE A CA 1
ATOM 866 C C . PHE A 1 106 ? -17.462 2.575 19.092 1.00 95.00 106 PHE A C 1
ATOM 868 O O . PHE A 1 106 ? -18.631 2.976 19.047 1.00 95.00 106 PHE A O 1
ATOM 875 N N . GLU A 1 107 ? -16.652 2.797 20.132 1.00 90.19 107 GLU A N 1
ATOM 876 C CA . GLU A 1 107 ? -17.093 3.463 21.367 1.00 90.19 107 GLU A CA 1
ATOM 877 C C . GLU A 1 107 ? -17.605 4.877 21.071 1.00 90.19 107 GLU A C 1
ATOM 879 O O . GLU A 1 107 ? -18.622 5.322 21.612 1.00 90.19 107 GLU A O 1
ATOM 884 N N . ASP A 1 108 ? -16.938 5.573 20.144 1.00 92.38 108 ASP A N 1
ATOM 885 C CA . ASP A 1 108 ? -17.379 6.875 19.672 1.00 92.38 108 ASP A CA 1
ATOM 886 C C . ASP A 1 108 ? -17.113 7.145 18.173 1.00 92.38 108 ASP A C 1
ATOM 888 O O . ASP A 1 108 ? -16.510 6.380 17.411 1.00 92.38 108 ASP A O 1
ATOM 892 N N . LYS A 1 109 ? -17.628 8.289 17.701 1.00 92.94 109 LYS A N 1
ATOM 893 C CA . LYS A 1 109 ? -17.491 8.722 16.299 1.00 92.94 109 LYS A CA 1
ATOM 894 C C . LYS A 1 109 ? -16.070 9.162 15.936 1.00 92.94 109 LYS A C 1
ATOM 896 O O . LYS A 1 109 ? -15.750 9.174 14.742 1.00 92.94 109 LYS A O 1
ATOM 901 N N . ALA A 1 110 ? -15.271 9.604 16.904 1.00 93.12 110 ALA A N 1
ATOM 902 C CA . ALA A 1 110 ? -13.894 10.021 16.687 1.00 93.12 110 ALA A CA 1
ATOM 903 C C . ALA A 1 110 ? -13.009 8.797 16.435 1.00 93.12 110 ALA A C 1
ATOM 905 O O . ALA A 1 110 ? -12.315 8.781 15.421 1.00 93.12 110 ALA A O 1
ATOM 906 N N . GLU A 1 111 ? -13.150 7.739 17.230 1.00 94.00 111 GLU A N 1
ATOM 907 C CA . GLU A 1 111 ? -12.450 6.464 17.059 1.00 94.00 111 GLU A CA 1
ATOM 908 C C . GLU A 1 111 ? -12.713 5.871 15.664 1.00 94.00 111 GLU A C 1
ATOM 910 O O . GLU A 1 111 ? -11.789 5.645 14.876 1.00 94.00 111 GLU A O 1
ATOM 915 N N . LYS A 1 112 ? -13.990 5.770 15.259 1.00 96.06 112 LYS A N 1
ATOM 916 C CA . LYS A 1 112 ? -14.366 5.341 13.897 1.00 96.06 112 LYS A CA 1
ATOM 917 C C . LYS A 1 112 ? -13.708 6.195 12.813 1.00 96.06 112 LYS A C 1
ATOM 919 O O . LYS A 1 112 ? -13.345 5.697 11.743 1.00 96.06 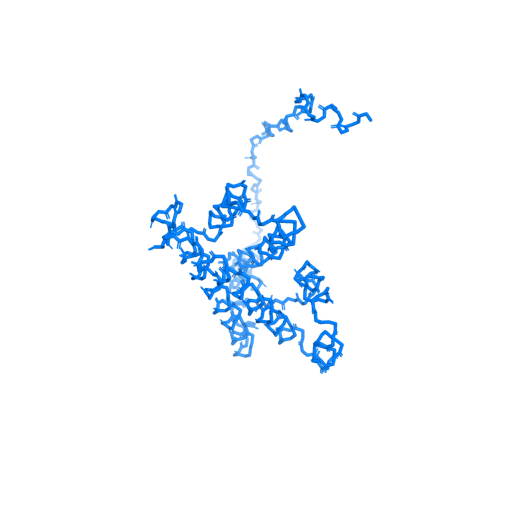112 LYS A O 1
ATOM 924 N N . LYS A 1 113 ? -13.615 7.510 13.030 1.00 95.56 113 LYS A N 1
ATOM 925 C CA . LYS A 1 113 ? -13.005 8.440 12.072 1.00 95.56 113 LYS A CA 1
ATOM 926 C C . LYS A 1 113 ? -11.498 8.218 11.984 1.00 95.56 113 LYS A C 1
ATOM 928 O O . LYS A 1 113 ? -10.983 8.227 10.870 1.00 95.56 113 LYS A O 1
ATOM 933 N N . GLU A 1 114 ? -10.822 8.013 13.107 1.00 94.12 114 GLU A N 1
ATOM 934 C CA . GLU A 1 114 ? -9.385 7.748 13.165 1.00 94.12 114 GLU A CA 1
ATOM 935 C C . GLU A 1 114 ? -9.031 6.416 12.513 1.00 94.12 114 GLU A C 1
ATOM 937 O O . GLU A 1 114 ? -8.123 6.372 11.682 1.00 94.12 114 GLU A O 1
ATOM 942 N N . PHE A 1 115 ? -9.816 5.372 12.767 1.00 96.56 115 PHE A N 1
ATOM 943 C CA . PHE A 1 115 ? -9.629 4.068 12.143 1.00 96.56 115 PHE A CA 1
ATOM 944 C C . PHE A 1 115 ? -9.869 4.113 10.620 1.00 96.56 115 PHE A C 1
ATOM 946 O O . PHE A 1 115 ? -9.157 3.486 9.834 1.00 96.56 115 PHE A O 1
ATOM 953 N N . ARG A 1 116 ? -10.810 4.945 10.141 1.00 97.19 116 ARG A N 1
ATOM 954 C CA . ARG A 1 116 ? -10.974 5.205 8.693 1.00 97.19 116 ARG A CA 1
ATOM 955 C C . ARG A 1 116 ? -9.742 5.832 8.038 1.00 97.19 116 ARG A C 1
ATOM 957 O O . ARG A 1 116 ? -9.587 5.692 6.823 1.00 97.19 116 ARG A O 1
ATOM 964 N N . GLU A 1 117 ? -8.866 6.504 8.787 1.00 97.50 117 GLU A N 1
ATOM 965 C CA . GLU A 1 117 ? -7.630 7.084 8.241 1.00 97.50 117 GLU A CA 1
ATOM 966 C C . GLU A 1 117 ? -6.607 6.024 7.806 1.00 97.50 117 GLU A C 1
ATOM 968 O O . GLU A 1 117 ? -5.659 6.371 7.103 1.00 97.50 117 GLU A O 1
ATOM 973 N N . LEU A 1 118 ? -6.808 4.746 8.150 1.00 97.50 118 LEU A N 1
ATOM 974 C CA . LEU A 1 118 ? -5.993 3.627 7.663 1.00 97.50 118 LEU A CA 1
ATOM 975 C C . LEU A 1 118 ? -6.215 3.350 6.163 1.00 97.50 118 LEU A C 1
ATOM 977 O O . LEU A 1 118 ? -5.318 2.860 5.477 1.00 97.50 118 LEU A O 1
ATOM 981 N N . LEU A 1 119 ? -7.399 3.676 5.624 1.00 98.38 119 LEU A N 1
ATOM 982 C CA . LEU A 1 119 ? -7.785 3.314 4.252 1.00 98.38 119 LEU A CA 1
ATOM 983 C C . LEU A 1 119 ? -6.963 4.028 3.158 1.00 98.38 119 LEU A C 1
ATOM 985 O O . LEU A 1 119 ? -6.561 3.361 2.201 1.00 98.38 119 LEU A O 1
ATOM 989 N N . PRO A 1 120 ? -6.688 5.350 3.225 1.00 97.94 120 PRO A N 1
ATOM 990 C CA . PRO A 1 120 ? -5.912 6.018 2.181 1.00 97.94 120 PRO A CA 1
ATOM 991 C C . PRO A 1 120 ? -4.474 5.483 2.025 1.00 97.94 120 PRO A C 1
ATOM 993 O O . PRO A 1 120 ? -4.107 5.205 0.881 1.00 97.94 120 PRO A O 1
ATOM 996 N N . PRO A 1 121 ? -3.679 5.275 3.099 1.00 98.12 121 PRO A N 1
ATOM 997 C CA . PRO A 1 121 ? -2.389 4.588 2.995 1.00 98.12 121 PRO A CA 1
ATOM 998 C C . PRO A 1 121 ? -2.497 3.178 2.396 1.00 98.12 121 PRO A C 1
ATOM 1000 O O . PRO A 1 121 ? -1.719 2.827 1.515 1.00 98.12 121 PRO A O 1
ATOM 1003 N N . LEU A 1 122 ? -3.503 2.379 2.776 1.00 97.88 122 LEU A N 1
ATOM 1004 C CA . LEU A 1 122 ? -3.697 1.041 2.198 1.00 97.88 122 LEU A CA 1
ATOM 1005 C C . LEU A 1 122 ? -3.953 1.075 0.685 1.00 97.88 122 LEU A C 1
ATOM 1007 O O . LEU A 1 122 ? -3.416 0.257 -0.064 1.00 97.88 122 LEU A O 1
ATOM 1011 N N . HIS A 1 123 ? -4.762 2.023 0.207 1.00 97.69 123 HIS A N 1
ATOM 1012 C CA . HIS A 1 123 ? -4.987 2.192 -1.228 1.00 97.69 123 HIS A CA 1
ATOM 1013 C C . HIS A 1 123 ? -3.715 2.617 -1.971 1.00 97.69 123 HIS A C 1
ATOM 1015 O O . HIS A 1 123 ? -3.478 2.147 -3.084 1.00 97.69 123 HIS A O 1
ATOM 1021 N N . GLU A 1 124 ? -2.901 3.478 -1.364 1.00 96.94 124 GLU A N 1
ATOM 1022 C CA . GLU A 1 124 ? -1.595 3.884 -1.884 1.00 96.94 124 GLU A CA 1
ATOM 1023 C C . GLU A 1 124 ? -0.652 2.677 -2.008 1.00 96.94 124 GLU A C 1
ATOM 1025 O O . GLU A 1 124 ? -0.162 2.394 -3.104 1.00 96.94 124 GLU A O 1
ATOM 1030 N N . VAL A 1 125 ? -0.521 1.882 -0.940 1.00 95.75 125 VAL A N 1
ATOM 1031 C CA . VAL A 1 125 ? 0.251 0.628 -0.913 1.00 95.75 125 VAL A CA 1
ATOM 1032 C C . VAL A 1 125 ? -0.223 -0.353 -1.984 1.00 95.75 125 VAL A C 1
ATOM 1034 O O . VAL A 1 125 ? 0.593 -0.875 -2.746 1.00 95.75 125 VAL A O 1
ATOM 1037 N N . LYS A 1 126 ? -1.540 -0.569 -2.112 1.00 96.06 126 LYS A N 1
ATOM 1038 C CA . LYS A 1 126 ? -2.123 -1.435 -3.151 1.00 96.06 126 LYS A CA 1
ATOM 1039 C C . LYS A 1 126 ? -1.709 -0.990 -4.553 1.00 96.06 126 LYS A C 1
ATOM 1041 O O . LYS A 1 126 ? -1.356 -1.819 -5.391 1.00 96.06 126 LYS A O 1
ATOM 1046 N N . ASN A 1 127 ? -1.774 0.312 -4.821 1.00 94.81 127 ASN A N 1
ATOM 1047 C CA . ASN A 1 127 ? -1.455 0.855 -6.137 1.00 94.81 127 ASN A CA 1
ATOM 1048 C C . ASN A 1 127 ? 0.033 0.681 -6.466 1.00 94.81 127 ASN A C 1
ATOM 1050 O O . ASN A 1 127 ? 0.354 0.280 -7.582 1.00 94.81 127 ASN A O 1
ATOM 1054 N N . ILE A 1 128 ? 0.925 0.922 -5.501 1.00 93.62 128 ILE A N 1
ATOM 1055 C CA . ILE A 1 128 ? 2.371 0.705 -5.664 1.00 93.62 128 ILE A CA 1
ATOM 1056 C C . ILE A 1 128 ? 2.668 -0.779 -5.896 1.00 93.62 128 ILE A C 1
ATOM 1058 O O . ILE A 1 128 ? 3.356 -1.123 -6.854 1.00 93.62 128 ILE A O 1
ATOM 1062 N N . ARG A 1 129 ? 2.083 -1.668 -5.084 1.00 92.88 129 ARG A N 1
ATOM 1063 C CA . ARG A 1 129 ? 2.234 -3.123 -5.225 1.00 92.88 129 ARG A CA 1
ATOM 1064 C C . ARG A 1 129 ? 1.806 -3.612 -6.602 1.00 92.88 129 ARG A C 1
ATOM 1066 O O . ARG A 1 129 ? 2.514 -4.404 -7.212 1.00 92.88 129 ARG A O 1
ATOM 1073 N N . ASN A 1 130 ? 0.676 -3.128 -7.113 1.00 91.69 130 ASN A N 1
ATOM 1074 C CA . ASN A 1 130 ? 0.206 -3.511 -8.442 1.00 91.69 130 ASN A CA 1
ATOM 1075 C C . ASN A 1 130 ? 1.115 -2.984 -9.556 1.00 91.69 130 ASN A C 1
ATOM 1077 O O . ASN A 1 130 ? 1.353 -3.710 -10.513 1.00 91.69 130 ASN A O 1
ATOM 1081 N N . LYS A 1 131 ? 1.655 -1.765 -9.428 1.00 89.75 131 LYS A N 1
ATOM 1082 C CA . LYS A 1 131 ? 2.658 -1.263 -10.377 1.00 89.75 131 LYS A CA 1
ATOM 1083 C C . LYS A 1 131 ? 3.898 -2.152 -10.368 1.00 89.75 131 LYS A C 1
ATOM 1085 O O . LYS A 1 131 ? 4.257 -2.670 -11.407 1.00 89.75 131 LYS A O 1
ATOM 1090 N N . LEU A 1 132 ? 4.487 -2.422 -9.205 1.00 86.88 132 LEU A N 1
ATOM 1091 C CA . LEU A 1 132 ? 5.676 -3.279 -9.101 1.00 86.88 132 LEU A CA 1
ATOM 1092 C C . LEU A 1 132 ? 5.449 -4.714 -9.598 1.00 86.88 132 LEU A C 1
ATOM 1094 O O . LEU A 1 132 ? 6.369 -5.333 -10.121 1.00 86.88 132 LEU A O 1
ATOM 1098 N N . ALA A 1 133 ? 4.242 -5.256 -9.421 1.00 84.25 133 ALA A N 1
ATOM 1099 C CA . ALA A 1 133 ? 3.913 -6.614 -9.847 1.00 84.25 133 ALA A CA 1
ATOM 1100 C C . ALA A 1 133 ? 3.652 -6.745 -11.359 1.00 84.25 133 ALA A C 1
ATOM 1102 O O . ALA A 1 133 ? 3.778 -7.843 -11.895 1.00 84.25 133 ALA A O 1
ATOM 1103 N N . HIS A 1 134 ? 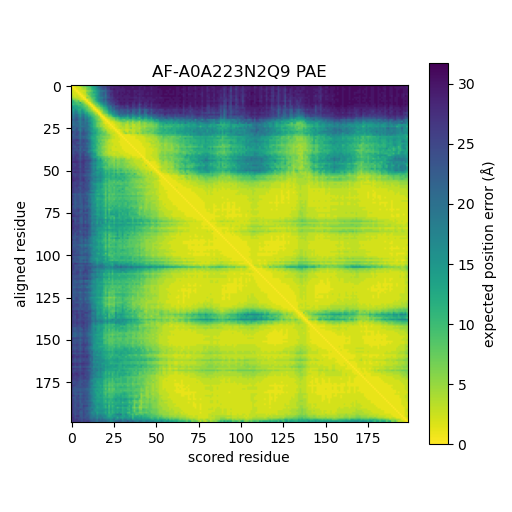3.256 -5.663 -12.037 1.00 82.88 134 HIS A N 1
ATOM 1104 C CA . HIS A 1 134 ? 2.815 -5.706 -13.439 1.00 82.88 134 HIS A CA 1
ATOM 1105 C C . HIS A 1 134 ? 3.651 -4.843 -14.392 1.00 82.88 134 HIS A C 1
ATOM 1107 O O . HIS A 1 134 ? 3.566 -5.033 -15.602 1.00 82.88 134 HIS A O 1
ATOM 1113 N N . ASP A 1 135 ? 4.455 -3.917 -13.875 1.00 80.12 135 ASP A N 1
ATOM 1114 C CA . ASP A 1 135 ? 5.320 -3.035 -14.652 1.00 80.12 135 ASP A CA 1
ATOM 1115 C C . ASP A 1 135 ? 6.782 -3.462 -14.494 1.00 80.12 135 ASP A C 1
ATOM 1117 O O . ASP A 1 135 ? 7.426 -3.205 -13.476 1.00 80.12 135 ASP A O 1
ATOM 1121 N N . LEU A 1 136 ? 7.320 -4.115 -15.528 1.00 69.44 136 LEU A N 1
ATOM 1122 C CA . LEU A 1 136 ? 8.719 -4.547 -15.558 1.00 69.44 136 LEU A CA 1
ATOM 1123 C C . LEU A 1 136 ? 9.703 -3.366 -15.498 1.00 69.44 136 LEU A C 1
ATOM 1125 O O . LEU A 1 136 ? 10.831 -3.562 -15.034 1.00 69.44 136 LEU A O 1
ATOM 1129 N N . MET A 1 137 ? 9.271 -2.165 -15.910 1.00 74.31 137 MET A N 1
ATOM 1130 C CA . MET A 1 137 ? 10.068 -0.936 -15.871 1.00 74.31 137 MET A CA 1
ATOM 1131 C C . MET A 1 137 ? 10.115 -0.318 -14.466 1.00 74.31 137 MET A C 1
ATOM 1133 O O . MET A 1 137 ? 11.025 0.455 -14.162 1.00 74.31 137 MET A O 1
ATOM 1137 N N . LYS A 1 138 ? 9.184 -0.679 -13.571 1.00 79.19 138 LYS A N 1
ATOM 1138 C CA . LYS A 1 138 ? 9.198 -0.235 -12.174 1.00 79.19 138 LYS A CA 1
ATOM 1139 C C . LYS A 1 138 ? 10.093 -1.164 -11.345 1.00 79.19 138 LYS A C 1
ATOM 1141 O O . LYS A 1 138 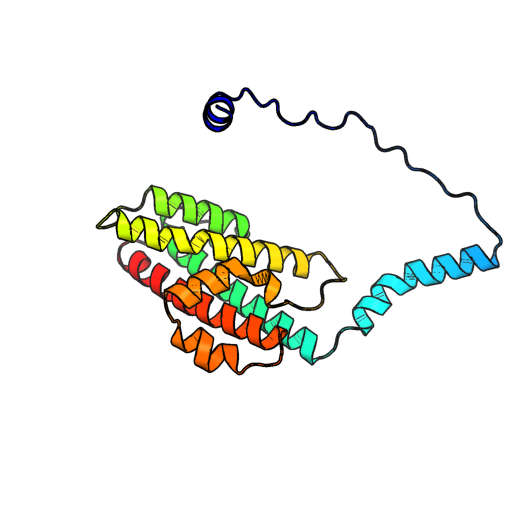? 9.717 -2.282 -11.007 1.00 79.19 138 LYS A O 1
ATOM 1146 N N . SER A 1 139 ? 11.293 -0.694 -11.009 1.00 72.75 139 SER A N 1
ATOM 1147 C CA . SER A 1 139 ? 12.316 -1.468 -10.280 1.00 72.75 139 SER A CA 1
ATOM 1148 C C . SER A 1 139 ? 12.489 -1.072 -8.810 1.00 72.75 139 SER A C 1
ATOM 1150 O O . SER A 1 139 ? 13.201 -1.749 -8.068 1.00 72.75 139 SER A O 1
ATOM 1152 N N . SER A 1 140 ? 11.860 0.022 -8.380 1.00 79.19 140 SER A N 1
ATOM 1153 C CA . SER A 1 140 ? 11.946 0.532 -7.012 1.00 79.19 140 SER A CA 1
ATOM 1154 C C . SER A 1 140 ? 10.718 1.355 -6.631 1.00 79.19 140 SER A C 1
ATOM 1156 O O . SER A 1 140 ? 9.910 1.753 -7.475 1.00 79.19 140 SER A O 1
ATOM 1158 N N . ILE A 1 141 ? 10.601 1.622 -5.334 1.00 87.38 141 ILE A N 1
ATOM 1159 C CA . ILE A 1 141 ? 9.600 2.519 -4.756 1.00 87.38 141 ILE A CA 1
ATOM 1160 C C . ILE A 1 141 ? 10.275 3.832 -4.462 1.00 87.38 141 ILE A C 1
ATOM 1162 O O . ILE A 1 141 ? 11.393 3.847 -3.945 1.00 87.38 141 ILE A O 1
ATOM 1166 N N . GLU A 1 142 ? 9.566 4.906 -4.765 1.00 89.94 142 GLU A N 1
ATOM 1167 C CA . GLU A 1 142 ? 10.029 6.247 -4.465 1.00 89.94 142 GLU A CA 1
ATOM 1168 C C . GLU A 1 142 ? 9.202 6.845 -3.332 1.00 89.94 142 GLU A C 1
ATOM 1170 O O . GLU A 1 142 ? 7.979 6.687 -3.278 1.00 89.94 142 GLU A O 1
ATOM 1175 N N . PHE A 1 143 ? 9.844 7.605 -2.452 1.00 93.69 143 PHE A N 1
ATOM 1176 C CA . PHE A 1 143 ? 9.201 8.178 -1.271 1.00 93.69 143 PHE A CA 1
ATOM 1177 C C . PHE A 1 143 ? 8.055 9.120 -1.649 1.00 93.69 143 PHE A C 1
ATOM 1179 O O . PHE A 1 143 ? 7.036 9.201 -0.961 1.00 93.69 143 PHE A O 1
ATOM 1186 N N . LYS A 1 144 ? 8.179 9.792 -2.800 1.00 94.19 144 LYS A N 1
ATOM 1187 C CA . LYS A 1 144 ? 7.132 10.657 -3.361 1.00 94.19 144 LYS A CA 1
ATOM 1188 C C . LYS A 1 144 ? 5.842 9.910 -3.722 1.00 94.19 144 LYS A C 1
ATOM 1190 O O . LYS A 1 144 ? 4.813 10.554 -3.904 1.00 94.19 144 LYS A O 1
ATOM 1195 N N . GLU A 1 145 ? 5.885 8.583 -3.850 1.00 94.06 145 GLU A N 1
ATOM 1196 C CA . GLU A 1 145 ? 4.708 7.742 -4.097 1.00 94.06 145 GLU A CA 1
ATOM 1197 C C . GLU A 1 145 ? 3.934 7.424 -2.811 1.00 94.06 145 GLU A C 1
ATOM 1199 O O . GLU A 1 145 ? 2.842 6.868 -2.899 1.00 94.06 145 GLU A O 1
ATOM 1204 N N . LEU A 1 146 ? 4.459 7.815 -1.639 1.00 96.69 146 LEU A N 1
ATOM 1205 C CA . LEU A 1 146 ? 3.891 7.533 -0.318 1.00 96.69 146 LEU A CA 1
ATOM 1206 C C . LEU A 1 146 ? 3.313 8.755 0.449 1.00 96.69 146 LEU A C 1
ATOM 1208 O O . LEU A 1 146 ? 3.443 8.818 1.679 1.00 96.69 146 LEU A O 1
ATOM 1212 N N . PRO A 1 147 ? 2.687 9.770 -0.189 1.00 97.69 147 PRO A N 1
ATOM 1213 C CA . PRO A 1 147 ? 2.257 10.980 0.514 1.00 97.69 147 PRO A CA 1
ATOM 1214 C C . PRO A 1 147 ? 1.163 10.732 1.561 1.00 97.69 147 PRO A C 1
ATOM 1216 O O . PRO A 1 147 ? 1.134 11.423 2.584 1.00 97.69 147 PRO A O 1
ATOM 1219 N N . ARG A 1 148 ? 0.247 9.778 1.343 1.00 98.12 148 ARG A N 1
ATOM 1220 C CA . ARG A 1 148 ? -0.823 9.462 2.306 1.00 98.12 148 ARG A CA 1
ATOM 1221 C C . ARG A 1 148 ? -0.274 8.694 3.493 1.00 98.12 148 ARG A C 1
ATOM 1223 O O . ARG A 1 148 ? -0.623 9.021 4.626 1.00 98.12 148 ARG A O 1
ATOM 1230 N N . THR A 1 149 ? 0.623 7.749 3.240 1.00 98.19 149 THR A N 1
ATOM 1231 C CA . THR A 1 149 ? 1.344 7.014 4.280 1.00 98.19 149 THR A CA 1
ATOM 1232 C C . THR A 1 149 ? 2.179 7.969 5.135 1.00 98.19 149 THR A C 1
ATOM 1234 O O . THR A 1 149 ? 2.082 7.947 6.362 1.00 98.19 149 THR A O 1
ATOM 1237 N N . LEU A 1 150 ? 2.924 8.886 4.508 1.00 98.31 150 LEU A N 1
ATOM 1238 C CA . LEU A 1 150 ? 3.706 9.902 5.213 1.00 98.31 150 LEU A CA 1
ATOM 1239 C C . LEU A 1 150 ? 2.824 10.807 6.074 1.00 98.31 150 LEU A C 1
ATOM 1241 O O . LEU A 1 150 ? 3.161 11.076 7.224 1.00 98.31 150 LEU A O 1
ATOM 1245 N N . ALA A 1 151 ? 1.699 11.281 5.536 1.00 98.06 151 ALA A N 1
ATOM 1246 C CA . ALA A 1 151 ? 0.773 12.122 6.286 1.00 98.06 151 ALA A CA 1
ATOM 1247 C C . ALA A 1 151 ? 0.193 11.386 7.504 1.00 98.06 151 ALA A C 1
ATOM 1249 O O . ALA A 1 151 ? 0.123 11.966 8.589 1.00 98.06 151 ALA A O 1
ATOM 1250 N N . TYR A 1 152 ? -0.169 10.110 7.338 1.00 98.19 152 TYR A N 1
ATOM 1251 C CA . TYR A 1 152 ? -0.671 9.265 8.417 1.00 98.19 152 TYR A CA 1
ATOM 1252 C C . TYR A 1 152 ? 0.367 9.092 9.534 1.00 98.19 152 TYR A C 1
ATOM 1254 O O . TYR A 1 152 ? 0.067 9.361 10.698 1.00 98.19 152 TYR A O 1
ATOM 1262 N N . VAL A 1 153 ? 1.600 8.705 9.180 1.00 98.12 153 VAL A N 1
ATOM 1263 C CA . VAL A 1 153 ? 2.685 8.497 10.152 1.00 98.12 153 VAL A CA 1
ATOM 1264 C C . VAL A 1 153 ? 3.073 9.814 10.817 1.00 98.12 153 VAL A C 1
ATOM 1266 O O . VAL A 1 153 ? 3.158 9.867 12.037 1.00 98.12 153 VAL A O 1
ATOM 1269 N N . ARG A 1 154 ? 3.211 10.910 10.061 1.00 97.88 154 ARG A N 1
ATOM 1270 C CA . ARG A 1 154 ? 3.534 12.236 10.615 1.00 97.88 154 ARG A CA 1
ATOM 1271 C C . ARG A 1 154 ? 2.484 12.726 11.607 1.00 97.88 154 ARG A C 1
ATOM 1273 O O . ARG A 1 154 ? 2.837 13.413 12.556 1.00 97.88 154 ARG A O 1
ATOM 1280 N N . LYS A 1 155 ? 1.201 12.418 11.396 1.00 96.75 155 LYS A N 1
ATOM 1281 C CA . LYS A 1 155 ? 0.141 12.795 12.341 1.00 96.75 155 LYS A CA 1
ATOM 1282 C C . LYS A 1 155 ? 0.338 12.118 13.705 1.00 96.75 155 LYS A C 1
ATOM 1284 O O . LYS A 1 155 ? 0.069 12.756 14.717 1.00 96.75 155 LYS A O 1
ATOM 1289 N N . ARG A 1 156 ? 0.801 10.864 13.718 1.00 95.81 156 ARG A N 1
ATOM 1290 C CA . ARG A 1 156 ? 0.891 10.008 14.916 1.00 95.81 156 ARG A CA 1
ATOM 1291 C C . ARG A 1 156 ? 2.275 9.978 15.564 1.00 95.81 156 ARG A C 1
ATOM 1293 O O . ARG A 1 156 ? 2.376 9.746 16.758 1.00 95.81 156 ARG A O 1
ATOM 1300 N N . ASP A 1 157 ? 3.328 10.212 14.791 1.00 97.12 157 ASP A N 1
ATOM 1301 C CA . ASP A 1 157 ? 4.713 10.150 15.253 1.00 97.12 157 ASP A CA 1
ATOM 1302 C C . ASP A 1 157 ? 5.586 11.121 14.441 1.00 97.12 157 ASP A C 1
ATOM 1304 O O . ASP A 1 157 ? 6.272 10.759 13.479 1.00 97.12 157 ASP A O 1
ATOM 1308 N N . LYS A 1 158 ? 5.499 12.411 14.795 1.00 96.56 158 LYS A N 1
ATOM 1309 C CA . LYS A 1 158 ? 6.285 13.478 14.151 1.00 96.56 158 LYS A CA 1
ATOM 1310 C C . LYS A 1 158 ? 7.782 13.285 14.365 1.00 96.56 158 LYS A C 1
ATOM 1312 O O . LYS A 1 158 ? 8.557 13.553 13.447 1.00 96.56 158 LYS A O 1
ATOM 1317 N N . ASP A 1 159 ? 8.172 12.809 15.542 1.00 97.19 159 ASP A N 1
ATOM 1318 C CA . ASP A 1 159 ? 9.574 12.639 15.907 1.00 97.19 159 ASP A CA 1
ATOM 1319 C C . ASP A 1 159 ? 10.224 11.538 15.083 1.00 97.19 159 ASP A C 1
ATOM 1321 O O . ASP A 1 159 ? 11.328 11.737 14.586 1.00 97.19 159 ASP A O 1
ATOM 1325 N N . PHE A 1 160 ? 9.529 10.429 14.820 1.00 97.44 160 PHE A N 1
ATOM 1326 C CA . PHE A 1 160 ? 10.006 9.432 13.866 1.00 97.44 160 PHE A CA 1
ATOM 1327 C C . PHE A 1 160 ? 10.238 10.032 12.473 1.00 97.44 160 PHE A C 1
ATOM 1329 O O . PHE A 1 160 ? 11.272 9.787 11.848 1.00 97.44 160 PHE A O 1
ATOM 1336 N N . VAL A 1 161 ? 9.305 10.855 11.981 1.00 96.56 161 VAL A N 1
ATOM 1337 C CA . VAL A 1 161 ? 9.446 11.478 10.656 1.00 96.56 161 VAL A CA 1
ATOM 1338 C C . VAL A 1 161 ? 10.641 12.431 10.607 1.00 96.56 161 VAL A C 1
ATOM 1340 O O . VAL A 1 161 ? 11.394 12.411 9.635 1.00 96.56 161 VAL A O 1
ATOM 1343 N N . ASN A 1 162 ? 10.844 13.238 11.644 1.00 95.31 162 ASN A N 1
ATOM 1344 C CA . ASN A 1 162 ? 11.907 14.240 11.665 1.00 95.31 162 ASN A CA 1
ATOM 1345 C C . ASN A 1 162 ? 13.282 13.628 11.982 1.00 95.31 162 ASN A C 1
ATOM 1347 O O . ASN A 1 162 ? 14.266 13.945 11.320 1.00 95.31 162 ASN A O 1
ATOM 1351 N N . ASN A 1 163 ? 13.349 12.728 12.965 1.00 95.88 163 ASN A N 1
ATOM 1352 C CA . ASN A 1 163 ? 14.604 12.259 13.554 1.00 95.88 163 ASN A CA 1
ATOM 1353 C C . ASN A 1 163 ? 15.092 10.919 12.997 1.00 95.88 163 ASN A C 1
ATOM 1355 O O . ASN A 1 163 ? 16.283 10.632 13.123 1.00 95.88 163 ASN A O 1
ATOM 1359 N N . VAL A 1 164 ? 14.205 10.109 12.408 1.00 95.88 164 VAL A N 1
ATOM 1360 C CA . VAL A 1 164 ? 14.558 8.824 11.782 1.00 95.88 164 VAL A CA 1
ATOM 1361 C C . VAL A 1 164 ? 14.468 8.952 10.268 1.00 95.88 164 VAL A C 1
ATOM 1363 O O . VAL A 1 164 ? 15.498 8.947 9.601 1.00 95.88 164 VAL A O 1
ATOM 1366 N N . LEU A 1 165 ? 13.268 9.167 9.712 1.00 95.38 165 LEU A N 1
ATOM 1367 C CA . LEU A 1 165 ? 13.105 9.285 8.255 1.00 95.38 165 LEU A CA 1
ATOM 1368 C C . LEU A 1 165 ? 13.885 10.467 7.674 1.00 95.38 165 LEU A C 1
ATOM 1370 O O . LEU A 1 165 ? 14.408 10.366 6.566 1.00 95.38 165 LEU A O 1
ATOM 1374 N N . GLY A 1 166 ? 13.981 11.580 8.406 1.00 93.62 166 GLY A N 1
ATOM 1375 C CA . GLY A 1 166 ? 14.738 12.761 7.992 1.00 93.62 166 GLY A CA 1
ATOM 1376 C C . GLY A 1 166 ? 16.229 12.498 7.761 1.00 93.62 166 GLY A C 1
ATOM 1377 O O . GLY A 1 166 ? 16.829 13.192 6.949 1.00 93.62 166 GLY A O 1
ATOM 1378 N N . LYS A 1 167 ? 16.801 11.473 8.408 1.00 95.56 167 LYS A N 1
ATOM 1379 C CA . LYS A 1 167 ? 18.230 11.127 8.326 1.00 95.56 167 LYS A CA 1
ATOM 1380 C C . LYS A 1 167 ? 18.559 10.075 7.265 1.00 95.56 167 LYS A C 1
ATOM 1382 O O . LYS A 1 167 ? 19.730 9.840 7.000 1.00 95.56 167 LYS A O 1
ATOM 1387 N N . ILE A 1 168 ? 17.549 9.433 6.677 1.00 95.25 168 ILE A N 1
ATOM 1388 C CA . ILE A 1 168 ? 17.749 8.439 5.618 1.00 95.25 168 ILE A CA 1
ATOM 1389 C C . ILE A 1 168 ? 17.846 9.171 4.278 1.00 95.25 168 ILE A C 1
ATOM 1391 O O . ILE A 1 168 ? 16.882 9.828 3.857 1.00 95.25 168 ILE A O 1
ATOM 1395 N N . GLU A 1 169 ? 19.006 9.051 3.632 1.00 93.12 169 GLU A N 1
ATOM 1396 C CA . GLU A 1 169 ? 19.304 9.644 2.322 1.00 93.12 169 GLU A CA 1
ATOM 1397 C C . GLU A 1 169 ? 18.751 8.801 1.169 1.00 93.12 169 GLU A C 1
ATOM 1399 O O . GLU A 1 169 ? 18.204 9.345 0.210 1.00 93.12 169 GLU A O 1
ATOM 1404 N N . ASP A 1 170 ? 18.849 7.472 1.272 1.00 91.44 170 ASP A N 1
ATOM 1405 C CA . ASP A 1 170 ? 18.373 6.567 0.233 1.00 91.44 170 ASP A CA 1
ATOM 1406 C C . ASP A 1 170 ? 16.841 6.527 0.184 1.00 91.44 170 ASP A C 1
ATOM 1408 O O . ASP A 1 170 ? 16.167 6.114 1.128 1.00 91.44 170 ASP A O 1
ATOM 1412 N N . ASP A 1 171 ? 16.281 6.931 -0.953 1.00 90.94 171 ASP A N 1
ATOM 1413 C CA . ASP A 1 171 ? 14.836 7.091 -1.130 1.00 90.94 171 ASP A CA 1
ATOM 1414 C C . ASP A 1 171 ? 14.059 5.765 -1.015 1.00 90.94 171 ASP A C 1
ATOM 1416 O O . ASP A 1 171 ? 12.945 5.716 -0.482 1.00 90.94 171 ASP A O 1
ATOM 1420 N N . GLY A 1 172 ? 14.664 4.662 -1.466 1.00 90.94 172 GLY A N 1
ATOM 1421 C CA . GLY A 1 172 ? 14.059 3.333 -1.405 1.00 90.94 172 GLY A CA 1
ATOM 1422 C C . GLY A 1 172 ? 14.044 2.769 0.016 1.00 90.94 172 GLY A C 1
ATOM 1423 O O . GLY A 1 172 ? 13.033 2.219 0.454 1.00 90.94 172 GLY A O 1
ATOM 1424 N N . GLU A 1 173 ? 15.132 2.949 0.762 1.00 93.00 173 GLU A N 1
ATOM 1425 C CA . GLU A 1 173 ? 15.210 2.622 2.185 1.00 93.00 173 GLU A CA 1
ATOM 1426 C C . GLU A 1 173 ? 14.226 3.473 2.985 1.00 93.00 173 GLU A C 1
ATOM 1428 O O . GLU A 1 173 ? 13.419 2.936 3.742 1.00 93.00 173 GLU A O 1
ATOM 1433 N N . LYS A 1 174 ? 14.203 4.787 2.743 1.00 95.69 174 LYS A N 1
ATOM 1434 C CA . LYS A 1 174 ? 13.270 5.724 3.378 1.00 95.69 174 LYS A CA 1
ATOM 1435 C C . LYS A 1 174 ? 11.815 5.312 3.157 1.00 95.69 174 LYS A C 1
ATOM 1437 O O . LYS A 1 174 ? 11.011 5.350 4.089 1.00 95.69 174 LYS A O 1
ATOM 1442 N N . SER A 1 175 ? 11.486 4.865 1.944 1.00 95.25 175 SER A N 1
ATOM 1443 C CA . SER A 1 175 ? 10.166 4.328 1.595 1.00 95.25 175 SER A CA 1
ATOM 1444 C C . SER A 1 175 ? 9.839 3.049 2.364 1.00 95.25 175 SER A C 1
ATOM 1446 O O . SER A 1 175 ? 8.750 2.932 2.927 1.00 95.25 175 SER A O 1
ATOM 1448 N N . CYS A 1 176 ? 10.784 2.106 2.438 1.00 95.19 176 CYS A N 1
ATOM 1449 C CA . CYS A 1 176 ? 10.608 0.859 3.184 1.00 95.19 176 CYS A CA 1
ATOM 1450 C C . CYS A 1 176 ? 10.439 1.115 4.686 1.00 95.19 176 CYS A C 1
ATOM 1452 O O . CYS A 1 176 ? 9.548 0.541 5.305 1.00 95.19 176 CYS A O 1
ATOM 1454 N N . VAL A 1 177 ? 11.237 2.012 5.267 1.00 96.69 177 VAL A N 1
ATOM 1455 C CA . VAL A 1 177 ? 11.168 2.373 6.690 1.00 96.69 177 VAL A CA 1
ATOM 1456 C C . VAL A 1 177 ? 9.858 3.095 7.018 1.00 96.69 177 VAL A C 1
ATOM 1458 O O . VAL A 1 177 ? 9.219 2.778 8.025 1.00 96.69 177 VAL A O 1
ATOM 1461 N N . LEU A 1 178 ? 9.395 4.007 6.154 1.00 97.75 178 LEU A N 1
ATOM 1462 C CA . LEU A 1 178 ? 8.085 4.648 6.307 1.00 97.75 178 LEU A CA 1
ATOM 1463 C C . LEU A 1 178 ? 6.954 3.609 6.275 1.00 97.75 178 LEU A C 1
ATOM 1465 O O . LEU A 1 178 ? 6.059 3.641 7.122 1.00 97.75 178 LEU A O 1
ATOM 1469 N N . LEU A 1 179 ? 7.004 2.677 5.320 1.00 96.88 179 LEU A N 1
ATOM 1470 C CA . LEU A 1 179 ? 6.010 1.614 5.192 1.00 96.88 179 LEU A CA 1
ATOM 1471 C C . LEU A 1 179 ? 6.042 0.630 6.355 1.00 96.88 179 LEU A C 1
ATOM 1473 O O . LEU A 1 179 ? 4.981 0.225 6.817 1.00 96.88 179 LEU A O 1
ATOM 1477 N N . ALA A 1 180 ? 7.222 0.281 6.866 1.00 97.00 180 ALA A N 1
ATOM 1478 C CA . ALA A 1 180 ? 7.359 -0.569 8.041 1.00 97.00 180 ALA A CA 1
ATOM 1479 C C . ALA A 1 180 ? 6.727 0.095 9.273 1.00 97.00 180 ALA A C 1
ATOM 1481 O O . ALA A 1 180 ? 5.967 -0.546 9.999 1.00 97.00 180 ALA A O 1
ATOM 1482 N N . LYS A 1 181 ? 6.958 1.400 9.474 1.00 97.94 181 LYS A N 1
ATOM 1483 C CA . LYS A 1 181 ? 6.326 2.162 10.561 1.00 97.94 181 LYS A CA 1
ATOM 1484 C C . LYS A 1 181 ? 4.810 2.226 10.414 1.00 97.94 181 LYS A C 1
ATOM 1486 O O . LYS A 1 181 ? 4.100 2.026 11.398 1.00 97.94 181 LYS A O 1
ATOM 1491 N N . PHE A 1 182 ? 4.314 2.473 9.201 1.00 98.06 182 PHE A N 1
ATOM 1492 C CA . PHE A 1 182 ? 2.882 2.414 8.928 1.00 98.06 182 PHE A CA 1
ATOM 1493 C C . PHE A 1 182 ? 2.320 1.017 9.202 1.00 98.06 182 PHE A C 1
ATOM 1495 O O . PHE A 1 182 ? 1.336 0.911 9.920 1.00 98.06 182 PHE A O 1
ATOM 1502 N N . GLY A 1 183 ? 2.954 -0.045 8.700 1.00 97.31 183 GLY A N 1
ATOM 1503 C CA . GLY A 1 183 ? 2.533 -1.430 8.919 1.00 97.31 183 GLY A CA 1
ATOM 1504 C C . GLY A 1 183 ? 2.500 -1.808 10.401 1.00 97.31 183 GLY A C 1
ATOM 1505 O O . GLY A 1 183 ? 1.567 -2.480 10.836 1.00 97.31 183 GLY A O 1
ATOM 1506 N N . PHE A 1 184 ? 3.458 -1.317 11.193 1.00 96.69 184 PHE A N 1
ATOM 1507 C CA . PHE A 1 184 ? 3.456 -1.465 12.649 1.00 96.69 184 PHE A CA 1
ATOM 1508 C C . PHE A 1 184 ? 2.257 -0.758 13.292 1.00 96.69 184 PHE A C 1
ATOM 1510 O O . PHE A 1 184 ? 1.480 -1.406 13.987 1.00 96.69 184 PHE A O 1
ATOM 1517 N N . MET A 1 185 ? 2.062 0.539 13.018 1.00 96.75 185 MET A N 1
ATOM 1518 C CA . MET A 1 185 ? 0.915 1.299 13.539 1.00 96.75 185 MET A CA 1
ATOM 1519 C C . MET A 1 185 ? -0.407 0.645 13.136 1.00 96.75 185 MET A C 1
ATOM 1521 O O . MET A 1 185 ? -1.260 0.401 13.974 1.00 96.75 185 MET A O 1
ATOM 1525 N N . PHE A 1 186 ? -0.542 0.296 11.859 1.00 96.88 186 PHE A N 1
ATOM 1526 C CA . PHE A 1 186 ? -1.693 -0.400 11.301 1.00 96.88 186 PHE A CA 1
ATOM 1527 C C . PHE A 1 186 ? -1.980 -1.717 12.032 1.00 96.88 186 PHE A C 1
ATOM 1529 O O . PHE A 1 186 ? -3.127 -2.002 12.357 1.00 96.88 186 PHE A O 1
ATOM 1536 N N . SER A 1 187 ? -0.941 -2.501 12.334 1.00 95.94 187 SER A N 1
ATOM 1537 C CA . SER A 1 187 ? -1.087 -3.765 13.061 1.00 95.94 187 SER A CA 1
ATOM 1538 C C . SER A 1 187 ? -1.594 -3.567 14.487 1.00 95.94 187 SER A C 1
ATOM 1540 O O . SER A 1 187 ? -2.388 -4.381 14.946 1.00 95.94 187 SER A O 1
ATOM 1542 N N . VAL A 1 188 ? -1.148 -2.512 15.177 1.00 95.69 188 VAL A N 1
ATOM 1543 C CA . VAL A 1 188 ? -1.616 -2.178 16.533 1.00 95.69 188 VAL A CA 1
ATOM 1544 C C . VAL A 1 188 ? -3.095 -1.795 16.510 1.00 95.69 188 VAL A C 1
ATOM 1546 O O . VAL A 1 188 ? -3.876 -2.348 17.275 1.00 95.69 188 VAL A O 1
ATOM 1549 N N . GLU A 1 189 ? -3.492 -0.922 15.582 1.00 94.62 189 GLU A N 1
ATOM 1550 C CA . GLU A 1 189 ? -4.889 -0.488 15.431 1.00 94.62 189 GLU A CA 1
ATOM 1551 C C . GLU A 1 189 ? -5.812 -1.678 15.126 1.00 94.62 189 GLU A C 1
ATOM 1553 O O . GLU A 1 189 ? -6.851 -1.841 15.761 1.00 94.62 189 GLU A O 1
ATOM 1558 N N . LEU A 1 190 ? -5.414 -2.563 14.200 1.00 96.25 190 LEU A N 1
ATOM 1559 C CA . LEU A 1 190 ? -6.175 -3.784 13.926 1.00 96.25 190 LEU A CA 1
ATOM 1560 C C . LEU A 1 190 ? -6.242 -4.710 15.143 1.00 96.25 190 LEU A C 1
ATOM 1562 O O . LEU A 1 190 ? -7.286 -5.308 15.370 1.00 96.25 190 LEU A O 1
ATOM 1566 N N . ALA A 1 191 ? -5.151 -4.853 15.900 1.00 94.75 191 ALA A N 1
ATOM 1567 C CA . ALA A 1 191 ? -5.103 -5.744 17.054 1.00 94.75 191 ALA A CA 1
ATOM 1568 C C . ALA A 1 191 ? -6.056 -5.298 18.170 1.00 94.75 191 ALA A C 1
ATOM 1570 O O . ALA A 1 191 ? -6.727 -6.147 18.748 1.00 94.75 191 ALA A O 1
ATOM 1571 N N . HIS A 1 192 ? -6.161 -3.992 18.437 1.00 93.06 192 HIS A N 1
ATOM 1572 C CA . HIS A 1 192 ? -7.108 -3.471 19.428 1.00 93.06 192 HIS A CA 1
ATOM 1573 C C . HIS A 1 192 ? -8.546 -3.876 19.110 1.00 93.06 192 HIS A C 1
ATOM 1575 O O . HIS A 1 192 ? -9.266 -4.333 19.990 1.00 93.06 192 HIS A O 1
ATOM 1581 N N . VAL A 1 193 ? -8.939 -3.774 17.842 1.00 94.75 193 VAL A N 1
ATOM 1582 C CA . VAL A 1 193 ? -10.287 -4.154 17.418 1.00 94.75 193 VAL A CA 1
ATOM 1583 C C . VAL A 1 193 ? -10.446 -5.675 17.303 1.00 94.75 193 VAL A C 1
ATOM 1585 O O . VAL A 1 193 ? -11.493 -6.222 17.613 1.00 94.75 193 VAL A O 1
ATOM 1588 N N . ALA A 1 194 ? -9.399 -6.393 16.902 1.00 93.44 194 ALA A N 1
ATOM 1589 C CA . ALA A 1 194 ? -9.407 -7.853 16.834 1.00 93.44 194 ALA A CA 1
ATOM 1590 C C . ALA A 1 194 ? -9.670 -8.506 18.204 1.00 93.44 194 ALA A C 1
ATOM 1592 O O . ALA A 1 194 ? -10.226 -9.595 18.265 1.00 93.44 194 ALA A O 1
ATOM 1593 N N . MET A 1 195 ? -9.299 -7.839 19.302 1.00 93.69 195 MET A N 1
ATOM 1594 C CA . MET A 1 195 ? -9.569 -8.310 20.663 1.00 93.69 195 MET A CA 1
ATOM 1595 C C . MET A 1 195 ? -11.049 -8.250 21.071 1.00 93.69 195 MET A C 1
ATOM 1597 O O . MET A 1 195 ? -11.403 -8.822 22.100 1.00 93.69 195 MET A O 1
ATOM 1601 N N . THR A 1 196 ? -11.902 -7.551 20.319 1.00 93.44 196 THR A N 1
ATOM 1602 C CA . THR A 1 196 ? -13.314 -7.319 20.672 1.00 93.44 196 THR A CA 1
ATOM 1603 C C . THR A 1 196 ? -14.293 -8.086 19.783 1.00 93.44 196 THR A C 1
ATOM 1605 O O . THR A 1 196 ? -15.505 -7.963 19.954 1.00 93.44 196 THR A O 1
ATOM 1608 N N . VAL A 1 197 ? -13.786 -8.884 18.840 1.00 91.69 197 VAL A N 1
ATOM 1609 C CA . VAL A 1 197 ? -14.581 -9.663 17.884 1.00 91.69 197 VAL A CA 1
ATOM 1610 C C . VAL A 1 197 ? -14.183 -11.140 17.924 1.00 91.69 197 VAL A C 1
ATOM 1612 O O . VAL A 1 197 ? -13.056 -11.479 18.281 1.00 91.69 197 VAL A O 1
ATOM 1615 N N . GLU A 1 198 ? -15.099 -12.031 17.547 1.00 87.94 198 GLU A N 1
ATOM 1616 C CA . GLU A 1 198 ? -14.799 -13.459 17.373 1.00 87.94 198 GLU A CA 1
ATOM 1617 C C . GLU A 1 198 ? -14.137 -13.692 16.006 1.00 87.94 198 GLU A C 1
ATOM 1619 O O . GLU A 1 198 ? -14.669 -13.243 14.989 1.00 87.94 198 GLU A O 1
ATOM 1624 N N . LEU A 1 199 ? -12.976 -14.362 15.981 1.00 82.88 199 LEU A N 1
ATOM 1625 C CA . LEU A 1 199 ? -12.118 -14.525 14.795 1.00 82.88 199 LEU A CA 1
ATOM 1626 C C . LEU A 1 199 ? -12.037 -15.954 14.265 1.00 82.88 199 LEU A C 1
ATOM 1628 O O . LEU A 1 199 ? -11.996 -16.891 15.095 1.00 82.88 199 LEU A O 1
#

Radius of gyration: 22.48 Å; Cα contacts (8 Å, |Δi|>4): 143; chains: 1; bounding box: 50×40×67 Å

Solvent-accessible surface area (backbone atoms only — not comparable to full-atom values): 11622 Å² total; per-residue (Å²): 111,70,76,59,43,60,75,71,62,71,66,68,72,78,74,76,75,85,69,74,86,75,86,82,82,79,81,84,71,56,73,66,58,48,51,52,51,50,51,49,64,68,41,48,67,54,52,47,58,68,70,59,45,73,66,42,52,49,52,47,50,53,42,52,52,47,50,51,52,49,49,51,54,51,28,57,54,41,33,59,81,37,78,68,42,68,83,46,55,69,70,55,48,54,53,50,49,55,50,47,66,70,71,55,85,57,96,46,74,63,59,51,52,57,61,56,60,55,52,59,30,51,53,44,51,52,52,51,52,51,43,53,74,72,32,77,83,48,63,71,62,53,47,87,70,37,60,53,44,50,52,54,42,42,74,76,38,48,61,52,46,57,70,49,50,60,70,47,80,52,47,49,58,35,33,42,53,52,48,47,53,45,45,52,54,52,50,52,59,49,47,63,55,44,75,77,53,75,106

Foldseek 3Di:
DVVVCVVVVVPDDPPDPPDPDDDDDDDDDDPVVNVVVVCCVVCVLVVLVVPADPVLVVLVVLLVVLVVLLLVLLLLLLCLPPVCSNPDDLVVSLVSVVVVLVPDDDPDPVLSVLLVLLNVQSVLSSVLVVCVVPPSNDSADFQVSRPSLLVNCCVVCVCCVCPPLVPDPDRSVSNSVSSNSSSVVSSVSSVVVSVVGDD

Sequence (199 aa):
MEKLLNKFGYYKRKPKSNITPVITYREPESPEKNTQRLKEIVAEGNNWFRARTQNSNAKTGVFFSIVLLIEHKLSHLLTCIDPDIKESMLGKKIDTLKSFINIYEFEDKAEKKEFRELLPPLHEVKNIRNKLAHDLMKSSIEFKELPRTLAYVRKRDKDFVNNVLGKIEDDGEKSCVLLAKFGFMFSVELAHVAMTVEL